Protein AF-A0A969HCS4-F1 (afdb_monomer_lite)

Foldseek 3Di:
DQKDDDDDQDPDDAAEDEWPLPPQLPDCPQDPVPVVPNDPDPPPDQAGWEEAEADLEEYEYFTKTHAYEYANAHYAYEAHNYAPQQDQVHEYEAEQHHEEYEYEYADRHHQYEYENYHYAYEYEYFAQADQDPNDGDGDPDPDPDIDDRDQDPVRRHGIGRQQAGQWWKDKQACPNDPCSVVVCVVVQAGIKIWIWRLVLVVCVVVVVDVDSPGSTHIYGYHNYQKYWHHDSVGRDIWIWGSVDVVIDTDD

Sequence (251 aa):
MDNFIFGEPQAVPIQTQIGADNNFAGNPFVQPQDPALAGGGVDQSLAYGDVLFGSPLSDLLIGGLGVDVLLGDAGEDVLIGGLEHFHPAKSDRKFGGDGNDVLIWGVGDGSDLLDGGPGEDVLILGLVGEVENGQTVFRVSDNEQAGQVFVDPTTQLPLVDVTNAPGFCGVVDAGHTADSAQQLQALNLDHLVRFFLREQADSFAAGEQTADNGLRQTMHLRDIEFLVCPSRDGGAIEALDLTTSPPTPLN

Secondary structure (DSSP, 8-state):
--EE--SS--SSPPEEEE-----STT-TTTS-S-TTS----S---S----EEE--SS-EEEEEEES--EEEEEESS-EEEEEE-TT-TT---EEEEEES--EEEEETT-TT-EEE--SS--EEEEEEE-EEETTEEE-----SSS---PPBPTTT--B-EE-TT-SEEEEEE-TTSSTTHHHHHHHHT-SEEEEEEEHHHHHHHHTTS-SS--S-EEEEEEES--EEEEE-TTSSSEEEEETTSSS-EE--

Radius of gyration: 18.42 Å; chains: 1; bounding box: 48×51×49 Å

Structure (mmCIF, N/CA/C/O backbone):
data_AF-A0A969HCS4-F1
#
_entry.id   AF-A0A969HCS4-F1
#
loop_
_atom_site.group_PDB
_atom_site.id
_atom_site.type_symbol
_atom_site.label_atom_id
_atom_site.label_alt_id
_atom_site.label_comp_id
_atom_site.label_asym_id
_atom_site.label_entity_id
_atom_site.label_seq_id
_atom_site.pdbx_PDB_ins_code
_atom_site.Cartn_x
_atom_site.Cartn_y
_atom_site.Cartn_z
_atom_site.occupancy
_atom_site.B_iso_or_equiv
_atom_site.auth_seq_id
_atom_site.auth_comp_id
_atom_site.auth_asym_id
_atom_site.auth_atom_id
_atom_site.pdbx_PDB_model_num
ATOM 1 N N . MET A 1 1 ? 5.000 -18.468 11.094 1.00 35.03 1 MET A N 1
ATOM 2 C CA . MET A 1 1 ? 5.406 -18.337 9.679 1.00 35.03 1 MET A CA 1
ATOM 3 C C . MET A 1 1 ? 4.769 -17.032 9.270 1.00 35.03 1 MET A C 1
ATOM 5 O O . MET A 1 1 ? 3.603 -17.041 8.912 1.00 35.03 1 MET A O 1
ATOM 9 N N . ASP A 1 2 ? 5.474 -15.928 9.511 1.00 46.38 2 ASP A N 1
ATOM 10 C CA . ASP A 1 2 ? 4.835 -14.613 9.704 1.00 46.38 2 ASP A CA 1
ATOM 11 C C . ASP A 1 2 ? 5.265 -13.605 8.624 1.00 46.38 2 ASP A C 1
ATOM 13 O O . ASP A 1 2 ? 4.915 -12.431 8.689 1.00 46.38 2 ASP A O 1
ATOM 17 N N . ASN A 1 3 ? 6.001 -14.095 7.619 1.00 40.00 3 ASN A N 1
ATOM 18 C CA . ASN A 1 3 ? 6.524 -13.331 6.497 1.00 40.00 3 ASN A CA 1
ATOM 19 C C . ASN A 1 3 ? 5.788 -13.764 5.227 1.00 40.00 3 ASN A C 1
ATOM 21 O O . ASN A 1 3 ? 5.761 -14.959 4.914 1.00 40.00 3 ASN A O 1
ATOM 25 N N . PHE A 1 4 ? 5.228 -12.804 4.491 1.00 46.09 4 PHE A N 1
ATOM 26 C CA . PHE A 1 4 ? 4.787 -13.045 3.121 1.00 46.09 4 PHE A CA 1
ATOM 27 C C . PHE A 1 4 ? 6.026 -13.125 2.225 1.00 46.09 4 PHE A C 1
ATOM 29 O O . PHE A 1 4 ? 6.853 -12.217 2.211 1.00 46.09 4 PHE A O 1
ATOM 36 N N . ILE A 1 5 ? 6.169 -14.242 1.513 1.00 43.50 5 ILE A N 1
ATOM 37 C CA . ILE A 1 5 ? 7.108 -14.380 0.400 1.00 43.50 5 ILE A CA 1
ATOM 38 C C . ILE A 1 5 ? 6.244 -14.315 -0.855 1.00 43.50 5 ILE A C 1
ATOM 40 O O . ILE A 1 5 ? 5.358 -15.152 -1.029 1.00 43.50 5 ILE A O 1
ATOM 44 N N . PHE A 1 6 ? 6.456 -13.297 -1.683 1.00 48.44 6 PHE A N 1
ATO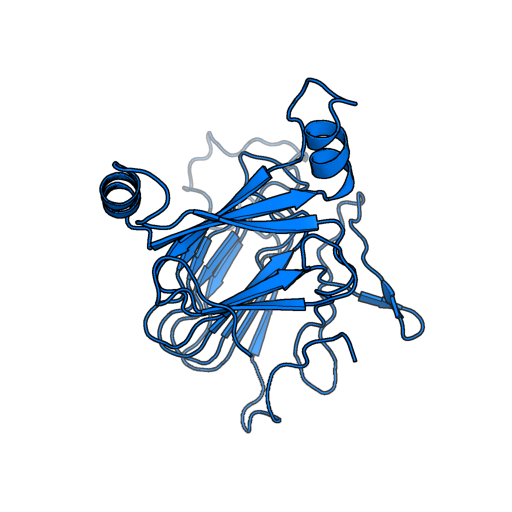M 45 C CA . PHE A 1 6 ? 5.736 -13.138 -2.941 1.00 48.44 6 PHE A CA 1
ATOM 46 C C . PHE A 1 6 ? 6.091 -14.281 -3.901 1.00 48.44 6 PHE A C 1
ATOM 48 O O . PHE A 1 6 ? 7.264 -14.468 -4.202 1.00 48.44 6 PHE A O 1
ATOM 55 N N . GLY A 1 7 ? 5.068 -15.013 -4.362 1.00 42.66 7 GLY A N 1
ATOM 56 C CA . GLY A 1 7 ? 5.068 -15.827 -5.586 1.00 42.66 7 GLY A CA 1
ATOM 57 C C . GLY A 1 7 ? 6.027 -17.026 -5.689 1.00 42.66 7 GLY A C 1
ATOM 58 O O . GLY A 1 7 ? 7.109 -17.082 -5.114 1.00 42.66 7 GLY A O 1
ATOM 59 N N . GLU A 1 8 ? 5.627 -18.018 -6.490 1.00 42.66 8 GLU A N 1
ATOM 60 C CA . GLU A 1 8 ? 6.555 -18.998 -7.079 1.00 42.66 8 GLU A CA 1
ATOM 61 C C . GLU A 1 8 ? 7.636 -18.259 -7.900 1.00 42.66 8 GLU A C 1
ATOM 63 O O . GLU A 1 8 ? 7.366 -17.172 -8.412 1.00 42.66 8 GLU A O 1
ATOM 68 N N . PRO A 1 9 ? 8.853 -18.815 -8.066 1.00 44.81 9 PRO A N 1
ATOM 69 C CA . PRO A 1 9 ? 9.916 -18.165 -8.828 1.00 44.81 9 PRO A CA 1
ATOM 70 C C . PRO A 1 9 ? 9.438 -17.813 -10.241 1.00 44.81 9 PRO A C 1
ATOM 72 O O . PRO A 1 9 ? 9.197 -18.695 -11.071 1.00 44.81 9 PRO A O 1
ATOM 75 N N . GLN A 1 10 ? 9.316 -16.512 -10.506 1.00 50.44 10 GLN A N 1
ATOM 76 C CA . GLN A 1 10 ? 8.934 -15.990 -11.810 1.00 50.44 10 GLN A CA 1
ATOM 77 C C . GLN A 1 10 ? 9.974 -16.432 -12.851 1.00 50.44 10 GLN A C 1
ATOM 79 O O . GLN A 1 10 ? 11.187 -16.361 -12.636 1.00 50.44 10 GLN A O 1
ATOM 84 N N . ALA A 1 11 ? 9.507 -16.929 -14.001 1.00 50.25 11 ALA A N 1
ATOM 85 C CA . ALA A 1 11 ? 10.378 -17.417 -15.079 1.00 50.25 11 ALA A CA 1
ATOM 86 C C . ALA A 1 11 ? 11.210 -16.294 -15.738 1.00 50.25 11 ALA A C 1
ATOM 88 O O . ALA A 1 11 ? 12.122 -16.573 -16.523 1.00 50.25 11 ALA A O 1
ATOM 89 N N . VAL A 1 12 ? 10.889 -15.039 -15.415 1.00 59.50 12 VAL A N 1
ATOM 90 C CA . VAL A 1 12 ? 11.573 -13.820 -15.837 1.00 59.50 12 VAL A CA 1
ATOM 91 C C . VAL A 1 12 ? 12.045 -13.087 -14.573 1.00 59.50 12 VAL A C 1
ATOM 93 O O . VAL A 1 12 ? 11.252 -12.948 -13.645 1.00 59.50 12 VAL A O 1
ATOM 96 N N . PRO A 1 13 ? 13.314 -12.644 -14.504 1.00 67.69 13 PRO A N 1
ATOM 97 C CA . PRO A 1 13 ? 13.806 -11.862 -13.373 1.00 67.69 13 PRO A CA 1
ATOM 98 C C . PRO A 1 13 ? 13.006 -10.568 -13.221 1.00 67.69 13 PRO A C 1
ATOM 100 O O . PRO A 1 13 ? 12.828 -9.856 -14.211 1.00 67.69 13 PRO A O 1
ATOM 103 N N . ILE A 1 14 ? 12.591 -10.254 -11.995 1.00 80.00 14 ILE A N 1
ATOM 104 C CA . ILE A 1 14 ? 11.990 -8.959 -11.666 1.00 80.00 14 ILE A CA 1
ATOM 105 C C . ILE A 1 14 ? 13.045 -7.873 -11.869 1.00 80.00 14 ILE A C 1
ATOM 107 O O . ILE A 1 14 ? 14.195 -8.005 -11.427 1.00 80.00 14 ILE A O 1
ATOM 111 N N . GLN A 1 15 ? 12.671 -6.806 -12.567 1.00 85.62 15 GLN A N 1
ATOM 112 C CA . GLN A 1 15 ? 13.536 -5.650 -12.761 1.00 85.62 15 GLN A CA 1
ATOM 113 C C . GLN A 1 15 ? 13.409 -4.708 -11.565 1.00 85.62 15 GLN A C 1
ATOM 115 O O . GLN A 1 15 ? 12.338 -4.215 -11.260 1.00 85.62 15 GLN A O 1
ATOM 120 N N . THR A 1 16 ? 14.507 -4.461 -10.850 1.00 88.19 16 THR A N 1
ATOM 121 C CA . THR A 1 16 ? 14.489 -3.563 -9.687 1.00 88.19 16 THR A CA 1
ATOM 122 C C . THR A 1 16 ? 14.929 -2.160 -10.083 1.00 88.19 16 THR A C 1
ATOM 124 O O . THR A 1 16 ? 16.043 -1.972 -10.584 1.00 88.19 16 THR A O 1
ATOM 127 N N . GLN A 1 17 ? 14.093 -1.172 -9.780 1.00 87.75 17 GLN A N 1
ATOM 128 C CA . GLN A 1 17 ? 14.405 0.246 -9.871 1.00 87.75 17 GLN A CA 1
ATOM 129 C C . GLN A 1 17 ? 14.270 0.874 -8.482 1.00 87.75 17 GLN A C 1
ATOM 131 O O . GLN A 1 17 ? 13.263 0.706 -7.801 1.00 87.75 17 GLN A O 1
ATOM 136 N N . ILE A 1 18 ? 15.311 1.587 -8.057 1.00 83.94 18 ILE A N 1
ATOM 137 C CA . ILE A 1 18 ? 15.333 2.300 -6.779 1.00 83.94 18 ILE A CA 1
ATOM 138 C C . ILE A 1 18 ? 15.507 3.778 -7.093 1.00 83.94 18 ILE A C 1
ATOM 140 O O . ILE A 1 18 ? 16.370 4.135 -7.907 1.00 83.94 18 ILE A O 1
ATOM 144 N N . GLY A 1 19 ? 14.685 4.604 -6.456 1.00 76.44 19 GLY A N 1
ATOM 145 C CA . GLY A 1 19 ? 14.800 6.045 -6.462 1.00 76.44 19 GLY A CA 1
ATOM 146 C C . GLY A 1 19 ? 16.203 6.462 -6.054 1.00 76.44 19 GLY A C 1
ATOM 147 O O . GLY A 1 19 ? 16.870 5.839 -5.225 1.00 76.44 19 GLY A O 1
ATOM 148 N N . ALA A 1 20 ? 16.709 7.465 -6.752 1.00 71.12 20 ALA A N 1
ATOM 149 C CA . ALA A 1 20 ? 18.040 7.994 -6.500 1.00 71.12 20 ALA A CA 1
ATOM 150 C C . ALA A 1 20 ? 17.965 9.353 -5.800 1.00 71.12 20 ALA A C 1
ATOM 152 O O . ALA A 1 20 ? 19.003 10.013 -5.687 1.00 71.12 20 ALA A O 1
ATOM 153 N N . ASP A 1 21 ? 16.757 9.776 -5.411 1.00 66.06 21 ASP A N 1
ATOM 154 C CA . ASP A 1 21 ? 16.432 11.067 -4.819 1.00 66.06 21 ASP A CA 1
ATOM 155 C C . ASP A 1 21 ? 17.064 12.206 -5.652 1.00 66.06 21 ASP A C 1
ATOM 157 O O . ASP A 1 21 ? 17.743 13.108 -5.150 1.00 66.06 21 ASP A O 1
ATOM 161 N N . ASN A 1 22 ? 16.972 12.102 -6.989 1.00 56.31 22 ASN A N 1
ATOM 162 C CA . ASN A 1 22 ? 17.945 12.720 -7.909 1.00 56.31 22 ASN A CA 1
ATOM 163 C C . ASN A 1 22 ? 17.505 14.052 -8.537 1.00 56.31 22 ASN A C 1
ATOM 165 O O . ASN A 1 22 ? 18.083 14.513 -9.529 1.00 56.31 22 ASN A O 1
ATOM 169 N N . ASN A 1 23 ? 16.499 14.711 -7.983 1.00 54.28 23 ASN A N 1
ATOM 170 C CA . ASN A 1 23 ? 15.931 15.947 -8.527 1.00 54.28 23 ASN A CA 1
ATOM 171 C C . ASN A 1 23 ? 16.739 17.220 -8.171 1.00 54.28 23 ASN A C 1
ATOM 173 O O . ASN A 1 23 ? 16.191 18.289 -7.888 1.00 54.28 23 ASN A O 1
ATOM 177 N N . PHE A 1 24 ? 18.066 17.147 -8.289 1.00 53.12 24 PHE A N 1
ATOM 178 C CA . PHE A 1 24 ? 18.935 18.322 -8.260 1.00 53.12 24 PHE A CA 1
ATOM 179 C C . PHE A 1 24 ? 18.700 19.212 -9.495 1.00 53.12 24 PHE A C 1
ATOM 181 O O . PHE A 1 24 ? 18.178 18.772 -10.518 1.00 53.12 24 PHE A O 1
ATOM 188 N N . ALA A 1 25 ? 19.154 20.472 -9.441 1.00 49.97 25 ALA A N 1
ATOM 189 C CA . ALA A 1 25 ? 18.873 21.540 -10.421 1.00 49.97 25 ALA A CA 1
ATOM 190 C C . ALA A 1 25 ? 19.186 21.230 -11.909 1.00 49.97 25 ALA A C 1
ATOM 192 O O . ALA A 1 25 ? 18.869 22.031 -12.786 1.00 49.97 25 ALA A O 1
ATOM 193 N N . GLY A 1 26 ? 19.835 20.101 -12.204 1.00 51.41 26 GLY A N 1
ATOM 194 C CA . GLY A 1 26 ? 20.108 19.620 -13.555 1.00 51.41 26 GLY A CA 1
ATOM 195 C C . GLY A 1 26 ? 19.067 18.651 -14.129 1.00 51.41 26 GLY A C 1
ATOM 196 O O . GLY A 1 26 ? 19.193 18.327 -15.308 1.00 51.41 26 GLY A O 1
ATOM 197 N N . ASN A 1 27 ? 18.078 18.179 -13.356 1.00 53.66 27 ASN A N 1
ATOM 198 C CA . ASN A 1 27 ? 17.066 17.230 -13.834 1.00 53.66 27 ASN A CA 1
ATOM 199 C C . ASN A 1 27 ? 15.887 17.971 -14.515 1.00 53.66 27 ASN A C 1
ATOM 201 O O . ASN A 1 27 ? 15.085 18.615 -13.833 1.00 53.66 27 ASN A O 1
ATOM 205 N N . PRO A 1 28 ? 15.751 17.889 -15.855 1.00 51.00 28 PRO A N 1
ATOM 206 C CA . PRO A 1 28 ? 14.771 18.667 -16.614 1.00 51.00 28 PRO A CA 1
ATOM 207 C C . PRO A 1 28 ? 13.324 18.174 -16.465 1.00 51.00 28 PRO A C 1
ATOM 209 O O . PRO A 1 28 ? 12.422 18.845 -16.962 1.00 51.00 28 PRO A O 1
ATOM 212 N N . PHE A 1 29 ? 13.097 17.014 -15.839 1.00 49.00 29 PHE A N 1
ATOM 213 C CA . PHE A 1 29 ? 11.759 16.449 -15.643 1.00 49.00 29 PHE A CA 1
ATOM 214 C C . PHE A 1 29 ? 11.061 16.967 -14.379 1.00 49.00 29 PHE A C 1
ATOM 216 O O . PHE A 1 29 ? 9.836 17.055 -14.372 1.00 49.00 29 PHE A O 1
ATOM 223 N N . VAL A 1 30 ? 11.815 17.338 -13.335 1.00 49.91 30 VAL A N 1
ATOM 224 C CA . VAL A 1 30 ? 11.251 17.647 -12.003 1.00 49.91 30 VAL A CA 1
ATOM 225 C C . VAL A 1 30 ? 11.248 19.150 -11.690 1.00 49.91 30 VAL A C 1
ATOM 227 O O . VAL A 1 30 ? 10.436 19.622 -10.898 1.00 49.91 30 VAL A O 1
ATOM 230 N N . GLN A 1 31 ? 12.091 19.943 -12.356 1.00 52.19 31 GLN A N 1
ATOM 231 C CA . GLN A 1 31 ? 12.122 21.399 -12.195 1.00 52.19 31 GLN A CA 1
ATOM 232 C C . GLN A 1 31 ? 11.792 22.073 -13.537 1.00 52.19 31 GLN A C 1
ATOM 234 O O . GLN A 1 31 ? 12.503 21.831 -14.521 1.00 52.19 31 GLN A O 1
ATOM 239 N N . PRO A 1 32 ? 10.775 22.961 -13.630 1.00 41.56 32 PRO A N 1
ATOM 240 C CA . PRO A 1 32 ? 10.754 23.911 -14.731 1.00 41.56 32 PRO A CA 1
ATOM 241 C C . PRO A 1 32 ? 12.079 24.674 -14.682 1.00 41.56 32 PRO A C 1
ATOM 243 O O . PRO A 1 32 ? 12.557 25.015 -13.603 1.00 41.56 32 PRO A O 1
ATOM 246 N N . GLN A 1 33 ? 12.686 24.917 -15.842 1.00 48.47 33 GLN A N 1
ATOM 247 C CA . GLN A 1 33 ? 13.975 25.603 -15.996 1.00 48.47 33 GLN A CA 1
ATOM 248 C C . GLN A 1 33 ? 13.908 27.092 -15.589 1.00 48.47 33 GLN A C 1
ATOM 250 O O . GLN A 1 33 ? 14.477 27.938 -16.274 1.00 48.47 33 GLN A O 1
ATOM 255 N N . ASP A 1 34 ? 13.167 27.437 -14.534 1.00 48.16 34 ASP A N 1
ATOM 256 C CA . ASP A 1 34 ? 13.062 28.773 -13.979 1.00 48.16 34 ASP A CA 1
ATOM 257 C C . ASP A 1 34 ? 14.245 29.024 -13.030 1.00 48.16 34 ASP A C 1
ATOM 259 O O . ASP A 1 34 ? 14.271 28.519 -11.902 1.00 48.16 34 ASP A O 1
ATOM 263 N N . PRO A 1 35 ? 15.231 29.840 -13.440 1.00 51.19 35 PRO A N 1
ATOM 264 C CA . PRO A 1 35 ? 16.392 30.150 -12.616 1.00 51.19 35 PRO A CA 1
ATOM 265 C C . PRO A 1 35 ? 16.030 30.933 -11.345 1.00 51.19 35 PRO A C 1
ATOM 267 O O . PRO A 1 35 ? 16.876 31.068 -10.464 1.00 51.19 35 PRO A O 1
ATOM 270 N N . ALA A 1 36 ? 14.805 31.464 -11.233 1.00 50.81 36 ALA A N 1
ATOM 271 C CA . ALA A 1 36 ? 14.324 32.159 -10.041 1.00 50.81 36 ALA A CA 1
ATOM 272 C C . ALA A 1 36 ? 13.922 31.210 -8.896 1.00 50.81 36 ALA A C 1
ATOM 274 O O . ALA A 1 36 ? 13.832 31.657 -7.753 1.00 50.81 36 ALA A O 1
ATOM 275 N N . LEU A 1 37 ? 13.710 29.919 -9.185 1.00 48.06 37 LEU A N 1
ATOM 276 C CA . LEU A 1 37 ? 13.411 28.874 -8.193 1.00 48.06 37 LEU A CA 1
ATOM 277 C C . LEU A 1 37 ? 14.655 28.065 -7.786 1.00 48.06 37 LEU A C 1
ATOM 279 O O . LEU A 1 37 ? 14.602 27.277 -6.844 1.00 48.06 37 LEU A O 1
ATOM 283 N N . ALA A 1 38 ? 15.797 28.304 -8.439 1.00 52.56 38 ALA A N 1
ATOM 284 C CA . ALA A 1 38 ? 17.084 27.699 -8.115 1.00 52.56 38 ALA A CA 1
ATOM 285 C C . ALA A 1 38 ? 17.692 28.339 -6.850 1.00 52.56 38 ALA A C 1
ATOM 287 O O . ALA A 1 38 ? 18.626 29.142 -6.907 1.00 52.56 38 ALA A O 1
ATOM 288 N N . GLY A 1 39 ? 17.132 28.016 -5.684 1.00 42.28 39 GLY A N 1
ATOM 289 C CA . GLY A 1 39 ? 17.690 28.406 -4.391 1.00 42.28 39 GLY A CA 1
ATOM 290 C C . GLY A 1 39 ? 19.113 27.862 -4.230 1.00 42.28 39 GLY A C 1
ATOM 291 O O . GLY A 1 39 ? 19.316 26.658 -4.138 1.00 42.28 39 GLY A O 1
ATOM 292 N N . GLY A 1 40 ? 20.112 28.746 -4.199 1.00 43.00 40 GLY A N 1
ATOM 293 C CA . GLY A 1 40 ? 21.540 28.407 -4.092 1.00 43.00 40 GLY A CA 1
ATOM 294 C C . GLY A 1 40 ? 22.007 27.953 -2.701 1.00 43.00 40 GLY A C 1
ATOM 295 O O . GLY A 1 40 ? 23.095 28.338 -2.275 1.00 43.00 40 GLY A O 1
ATOM 296 N N . GLY A 1 41 ? 21.190 27.193 -1.970 1.00 45.69 41 GLY A N 1
ATOM 297 C CA . GLY A 1 41 ? 21.551 26.590 -0.685 1.00 45.69 41 GLY A CA 1
ATOM 298 C C . GL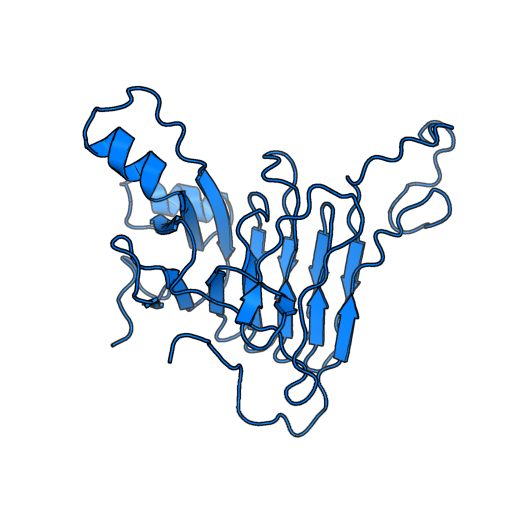Y A 1 41 ? 21.974 25.128 -0.846 1.00 45.69 41 GLY A C 1
ATOM 299 O O . GLY A 1 41 ? 21.449 24.422 -1.696 1.00 45.69 41 GLY A O 1
ATOM 300 N N . VAL A 1 42 ? 22.894 24.663 0.005 1.00 42.56 42 VAL A N 1
ATOM 301 C CA . VAL A 1 42 ? 23.191 23.225 0.199 1.00 42.56 42 VAL A CA 1
ATOM 302 C C . VAL A 1 42 ? 22.107 22.502 1.012 1.00 42.56 42 VAL A C 1
ATOM 304 O O . VAL A 1 42 ? 22.233 21.317 1.282 1.00 42.56 42 VAL A O 1
ATOM 307 N N . ASP A 1 43 ? 21.051 23.216 1.400 1.00 45.19 43 ASP A N 1
ATOM 308 C CA . ASP A 1 43 ? 19.883 22.678 2.091 1.00 45.19 43 ASP A CA 1
ATOM 309 C C . ASP A 1 43 ? 18.766 22.416 1.075 1.00 45.19 43 ASP A C 1
ATOM 311 O O . ASP A 1 43 ? 17.803 23.171 0.930 1.00 45.19 43 ASP A O 1
ATOM 315 N N . GLN A 1 44 ? 18.978 21.357 0.297 1.00 42.50 44 GLN A N 1
ATOM 316 C CA . GLN A 1 44 ? 17.940 20.652 -0.438 1.00 42.50 44 GLN A CA 1
ATOM 317 C C . GLN A 1 44 ? 17.464 19.491 0.441 1.00 42.50 44 GLN A C 1
ATOM 319 O O . GLN A 1 44 ? 17.690 18.339 0.089 1.00 42.50 44 GLN A O 1
ATOM 324 N N . SER A 1 45 ? 16.887 19.816 1.611 1.00 46.44 45 SER A N 1
ATOM 325 C CA . SER A 1 45 ? 16.316 18.867 2.579 1.00 46.44 45 SER A CA 1
ATOM 326 C C . SER A 1 45 ? 15.697 17.669 1.866 1.00 46.44 45 SER A C 1
ATOM 328 O O . SER A 1 45 ? 14.966 17.904 0.913 1.00 46.44 45 SER A O 1
ATOM 330 N N . LEU A 1 46 ? 15.963 16.457 2.335 1.00 49.34 46 LEU A N 1
ATOM 331 C CA . LEU A 1 46 ? 15.398 15.136 2.001 1.00 49.34 46 LEU A CA 1
ATOM 332 C C . LEU A 1 46 ? 13.878 15.080 1.701 1.00 49.34 46 LEU A C 1
ATOM 334 O O . LEU A 1 46 ? 13.095 14.432 2.389 1.00 49.34 46 LEU A O 1
ATOM 338 N N . ALA A 1 47 ? 13.410 15.855 0.737 1.00 52.47 47 ALA A N 1
ATOM 339 C CA . ALA A 1 47 ? 12.031 16.314 0.623 1.00 52.47 47 ALA A CA 1
ATOM 340 C C . ALA A 1 47 ? 11.482 16.130 -0.790 1.00 52.47 47 ALA A C 1
ATOM 342 O O . ALA A 1 47 ? 10.496 16.774 -1.151 1.00 52.47 47 ALA A O 1
ATOM 343 N N . TYR A 1 48 ? 12.130 15.286 -1.568 1.00 66.69 48 TYR A N 1
ATOM 344 C CA . TYR A 1 48 ? 12.274 15.461 -2.991 1.00 66.69 48 TYR A CA 1
ATOM 345 C C . TYR A 1 48 ? 12.233 14.076 -3.621 1.00 66.69 48 TYR A C 1
ATOM 347 O O . TYR A 1 48 ? 13.271 13.443 -3.722 1.00 66.69 48 TYR A O 1
ATOM 355 N N . GLY A 1 49 ? 11.051 13.631 -4.033 1.00 73.44 49 GLY A N 1
ATOM 356 C CA . GLY A 1 49 ? 10.929 12.307 -4.626 1.00 73.44 49 GLY A CA 1
ATOM 357 C C . GLY A 1 49 ? 11.237 12.246 -6.115 1.00 73.44 49 GLY A C 1
ATOM 358 O O . GLY A 1 49 ? 11.567 13.242 -6.777 1.00 73.44 49 GLY A O 1
ATOM 359 N N . ASP A 1 50 ? 11.106 11.035 -6.615 1.00 79.50 50 ASP A N 1
ATOM 360 C CA . ASP A 1 50 ? 11.427 10.561 -7.937 1.00 79.50 50 ASP A CA 1
ATOM 361 C C . ASP A 1 50 ? 10.158 10.275 -8.749 1.00 79.50 50 ASP A C 1
ATOM 363 O O . ASP A 1 50 ? 9.044 10.159 -8.239 1.00 79.50 50 ASP A O 1
ATOM 367 N N . VAL A 1 51 ? 10.334 10.166 -10.065 1.00 86.88 51 VAL A N 1
ATOM 368 C CA . VAL A 1 51 ? 9.326 9.563 -10.939 1.00 86.88 51 VAL A CA 1
ATOM 369 C C . VAL A 1 51 ? 9.934 8.292 -11.506 1.00 86.88 51 VAL A C 1
ATOM 371 O O . VAL A 1 51 ? 10.891 8.357 -12.282 1.00 86.88 51 VAL A O 1
ATOM 374 N N . LEU A 1 52 ? 9.388 7.157 -11.092 1.00 89.56 52 LEU A N 1
ATOM 375 C CA . LEU A 1 52 ? 9.834 5.822 -11.461 1.00 89.56 52 LEU A CA 1
ATOM 376 C C . LEU A 1 52 ? 8.861 5.250 -12.485 1.00 89.56 52 LEU A C 1
ATOM 378 O O . LEU A 1 52 ? 7.645 5.326 -12.312 1.00 89.56 52 LEU A O 1
ATOM 382 N N . PHE A 1 53 ? 9.419 4.698 -13.555 1.00 93.62 53 PHE A N 1
ATOM 383 C CA . PHE A 1 53 ? 8.662 4.035 -14.607 1.00 93.62 53 PHE A CA 1
ATOM 384 C C . PHE A 1 53 ? 9.144 2.594 -14.676 1.00 93.62 53 PHE A C 1
ATOM 386 O O . PHE A 1 53 ? 10.332 2.356 -14.942 1.00 93.62 53 PHE A O 1
ATOM 393 N N . GLY A 1 54 ? 8.217 1.675 -14.444 1.00 94.00 54 GLY A N 1
ATOM 394 C CA . GLY A 1 54 ? 8.350 0.277 -14.786 1.00 94.00 54 GLY A CA 1
ATOM 395 C C . GLY A 1 54 ? 8.324 0.073 -16.296 1.00 94.00 54 GLY A C 1
ATOM 396 O O . GLY A 1 54 ? 8.423 1.003 -17.112 1.00 94.00 54 GLY A O 1
ATOM 397 N N . SER A 1 55 ? 8.282 -1.187 -16.667 1.00 93.75 55 SER A N 1
ATOM 398 C CA . SER A 1 55 ? 8.348 -1.682 -18.024 1.00 93.75 55 SER A CA 1
ATOM 399 C C . SER A 1 55 ? 7.117 -2.539 -18.315 1.00 93.75 55 SER A C 1
ATOM 401 O O . SER A 1 55 ? 6.316 -2.792 -17.434 1.00 93.75 55 SER A O 1
ATOM 403 N N . PRO A 1 56 ? 6.954 -3.058 -19.541 1.00 94.31 56 PRO A N 1
ATOM 404 C CA . PRO A 1 56 ? 5.905 -4.043 -19.820 1.00 94.31 56 PRO A CA 1
ATOM 405 C C . PRO A 1 56 ? 6.146 -5.443 -19.203 1.00 94.31 56 PRO A C 1
ATOM 407 O O . PRO A 1 56 ? 5.664 -6.441 -19.748 1.00 94.31 56 PRO A O 1
ATOM 410 N N . LEU A 1 57 ? 6.994 -5.552 -18.179 1.00 92.62 57 LEU A N 1
ATOM 411 C CA . LEU A 1 57 ? 7.362 -6.772 -17.455 1.00 92.62 57 LEU A CA 1
ATOM 412 C C . LEU A 1 57 ? 7.211 -6.498 -15.954 1.00 92.62 57 LEU A C 1
ATOM 414 O O . LEU A 1 57 ? 7.192 -5.350 -15.566 1.00 92.62 57 LEU A O 1
ATOM 418 N N . SER A 1 58 ? 7.225 -7.538 -15.116 1.00 93.06 58 SER A N 1
ATOM 419 C CA . SER A 1 58 ? 7.243 -7.365 -13.658 1.00 93.06 58 SER A CA 1
ATOM 420 C C . SER A 1 58 ? 8.453 -6.567 -13.157 1.00 93.06 58 SER A C 1
ATOM 422 O O . SER A 1 58 ? 9.613 -6.977 -13.339 1.00 93.06 58 SER A O 1
ATOM 424 N N . ASP A 1 59 ? 8.170 -5.487 -12.445 1.00 93.62 59 ASP A N 1
ATOM 425 C CA . ASP A 1 59 ? 9.124 -4.562 -11.856 1.00 93.62 59 ASP A CA 1
ATOM 426 C C . ASP A 1 59 ? 8.994 -4.496 -10.318 1.00 93.62 59 ASP A C 1
ATOM 428 O O . ASP A 1 59 ? 7.941 -4.700 -9.723 1.00 93.62 59 ASP A O 1
ATOM 432 N N . LEU A 1 60 ? 10.102 -4.201 -9.641 1.00 92.31 60 LEU A N 1
ATOM 433 C CA . LEU A 1 60 ? 10.143 -3.780 -8.242 1.00 92.31 60 LEU A CA 1
ATOM 434 C C . LEU A 1 60 ? 10.556 -2.312 -8.226 1.00 92.31 60 LEU A C 1
ATOM 436 O O . LEU A 1 60 ? 11.721 -1.997 -8.484 1.00 92.31 60 LEU A O 1
ATOM 440 N N . LEU A 1 61 ? 9.613 -1.431 -7.908 1.00 92.62 61 LEU A N 1
ATOM 441 C CA . LEU A 1 61 ? 9.812 0.012 -7.836 1.00 92.62 61 LEU A CA 1
ATOM 442 C C . LEU A 1 61 ? 9.869 0.443 -6.370 1.00 92.62 61 LEU A C 1
ATOM 444 O O . LEU A 1 61 ? 8.921 0.235 -5.615 1.00 92.62 61 LEU A O 1
ATOM 448 N N . ILE A 1 62 ? 10.985 1.044 -5.961 1.00 89.88 62 ILE A N 1
ATOM 449 C CA . ILE A 1 62 ? 11.194 1.554 -4.601 1.00 89.88 62 ILE A CA 1
ATOM 450 C C . ILE A 1 62 ? 11.478 3.055 -4.696 1.00 89.88 62 ILE A C 1
ATOM 452 O O . ILE A 1 62 ? 12.510 3.421 -5.249 1.00 89.88 62 ILE A O 1
ATOM 456 N N . GLY A 1 63 ? 10.586 3.900 -4.178 1.00 84.81 63 GLY A N 1
ATOM 457 C CA . GLY A 1 63 ? 10.703 5.364 -4.191 1.00 84.81 63 GLY A CA 1
ATOM 458 C C . GLY A 1 63 ? 11.842 5.873 -3.317 1.00 84.81 63 GLY A C 1
ATOM 459 O O . GLY A 1 63 ? 12.739 6.544 -3.809 1.00 84.81 63 GLY A O 1
ATOM 460 N N . GLY A 1 64 ? 11.909 5.413 -2.070 1.00 80.50 64 GLY A N 1
ATOM 461 C CA . GLY A 1 64 ? 12.986 5.768 -1.152 1.00 80.50 64 GLY A CA 1
ATOM 462 C C . GLY A 1 64 ? 12.560 6.857 -0.178 1.00 80.50 64 GLY A C 1
ATOM 463 O O . GLY A 1 64 ? 11.732 6.599 0.692 1.00 80.50 64 GLY A O 1
ATOM 464 N N . LEU A 1 65 ? 13.209 8.019 -0.211 1.00 77.44 65 LEU A N 1
ATOM 465 C CA . LEU A 1 65 ? 12.830 9.155 0.628 1.00 77.44 65 LEU A CA 1
ATOM 466 C C . LEU A 1 65 ? 12.233 10.238 -0.259 1.00 77.44 65 LEU A C 1
ATOM 468 O O . LEU A 1 65 ? 12.885 10.694 -1.187 1.00 77.44 65 LEU A O 1
ATOM 472 N N . GLY A 1 66 ? 11.092 10.811 0.110 1.00 77.31 66 GLY A N 1
ATOM 473 C CA . GLY A 1 66 ? 10.633 12.009 -0.586 1.00 77.31 66 GLY A CA 1
ATOM 474 C C . GLY A 1 66 ? 9.147 12.036 -0.835 1.00 77.31 66 GLY A C 1
ATOM 475 O O . GLY A 1 66 ? 8.383 11.986 0.106 1.00 77.31 66 GLY A O 1
ATOM 476 N N . VAL A 1 67 ? 8.761 12.362 -2.062 1.00 82.44 67 VAL A N 1
ATOM 477 C CA . VAL A 1 67 ? 7.374 12.333 -2.542 1.00 82.44 67 VAL A CA 1
ATOM 478 C C . VAL A 1 67 ? 7.447 11.801 -3.957 1.00 82.44 67 VAL A C 1
ATOM 480 O O . VAL A 1 67 ? 7.733 12.560 -4.892 1.00 82.44 67 VAL A O 1
ATOM 483 N N . ASP A 1 68 ? 7.258 10.504 -4.078 1.00 86.31 68 ASP A N 1
ATOM 484 C CA . ASP A 1 68 ? 7.547 9.717 -5.256 1.00 86.31 68 ASP A CA 1
ATOM 485 C C . ASP A 1 68 ? 6.290 9.483 -6.096 1.00 86.31 68 ASP A C 1
ATOM 487 O O . ASP A 1 68 ? 5.148 9.484 -5.623 1.00 86.31 68 ASP A O 1
ATOM 491 N N . VAL A 1 69 ? 6.500 9.296 -7.394 1.00 91.81 69 VAL A N 1
ATOM 492 C CA . VAL A 1 69 ? 5.475 8.836 -8.327 1.00 91.81 69 VAL A CA 1
ATOM 493 C C . VAL A 1 69 ? 5.984 7.564 -8.983 1.00 91.81 69 VAL A C 1
ATOM 495 O O . VAL A 1 69 ? 6.927 7.605 -9.767 1.00 91.81 69 VAL A O 1
ATOM 498 N N . LEU A 1 70 ? 5.354 6.441 -8.669 1.00 95.44 70 LEU A N 1
ATOM 499 C CA . LEU A 1 70 ? 5.699 5.124 -9.188 1.00 95.44 70 LEU A CA 1
ATOM 500 C C . LEU A 1 70 ? 4.623 4.709 -10.188 1.00 95.44 70 LEU A C 1
ATOM 502 O O . LEU A 1 70 ? 3.440 4.717 -9.848 1.00 95.44 70 LEU A O 1
ATOM 506 N N . LEU A 1 71 ? 5.031 4.375 -11.410 1.00 97.31 71 LEU A N 1
ATOM 507 C CA . LEU A 1 71 ? 4.156 3.860 -12.461 1.00 97.31 71 LEU A CA 1
ATOM 508 C C . LEU A 1 71 ? 4.664 2.480 -12.891 1.00 97.31 71 LEU A C 1
ATOM 510 O O . LEU A 1 71 ? 5.743 2.429 -13.478 1.00 97.31 71 LEU A O 1
ATOM 514 N N . GLY A 1 72 ? 3.927 1.406 -12.603 1.00 96.94 72 GLY A N 1
ATOM 515 C CA . GLY A 1 72 ? 4.305 0.028 -12.950 1.00 96.94 72 GLY A CA 1
ATOM 516 C C . GLY A 1 72 ? 4.244 -0.266 -14.453 1.00 96.94 72 GLY A C 1
ATOM 517 O O . GLY A 1 72 ? 5.202 -0.787 -15.009 1.00 96.94 72 GLY A O 1
ATOM 518 N N . ASP A 1 73 ? 3.236 0.279 -15.147 1.00 96.31 73 ASP A N 1
ATOM 519 C CA . ASP A 1 73 ? 2.924 0.034 -16.571 1.00 96.31 73 ASP A CA 1
ATOM 520 C C . ASP A 1 73 ? 2.167 -1.283 -16.774 1.00 96.31 73 ASP A C 1
ATOM 522 O O . ASP A 1 73 ? 0.965 -1.305 -16.527 1.00 96.31 73 ASP A O 1
ATOM 526 N N . ALA A 1 74 ? 2.800 -2.347 -17.260 1.00 95.31 74 ALA A N 1
ATOM 527 C CA . ALA A 1 74 ? 2.134 -3.635 -17.428 1.00 95.31 74 ALA A CA 1
ATOM 528 C C . ALA A 1 74 ? 3.017 -4.738 -16.862 1.00 95.31 74 ALA A C 1
ATOM 530 O O . ALA A 1 74 ? 4.189 -4.805 -17.209 1.00 95.31 74 ALA A O 1
ATOM 531 N N . GLY A 1 75 ? 2.468 -5.677 -16.106 1.00 93.94 75 GLY A N 1
ATOM 532 C CA . GLY A 1 75 ? 3.293 -6.656 -15.407 1.00 93.94 75 GLY A CA 1
ATOM 533 C C . GLY A 1 75 ? 2.633 -7.120 -14.123 1.00 93.94 75 GLY A C 1
ATOM 534 O O . GLY A 1 75 ? 1.463 -6.876 -13.902 1.00 93.94 75 GLY A O 1
ATOM 535 N N . GLU A 1 76 ? 3.369 -7.866 -13.309 1.00 94.69 76 GLU A N 1
ATOM 536 C CA . GLU A 1 76 ? 2.997 -8.056 -11.900 1.00 94.69 76 GLU A CA 1
ATOM 537 C C . GLU A 1 76 ? 4.047 -7.300 -11.094 1.00 94.69 76 GLU A C 1
ATOM 539 O O . GLU A 1 76 ? 5.166 -7.805 -10.924 1.00 94.69 76 GLU A O 1
ATOM 544 N N . ASP A 1 77 ? 3.723 -6.080 -10.692 1.00 96.31 77 ASP A N 1
ATOM 545 C CA . ASP A 1 77 ? 4.667 -5.122 -10.140 1.00 96.31 77 ASP A CA 1
ATOM 546 C C . ASP A 1 77 ? 4.605 -5.071 -8.613 1.00 96.31 77 ASP A C 1
ATOM 548 O O . ASP A 1 77 ? 3.587 -5.340 -7.976 1.00 96.31 77 ASP A O 1
ATOM 552 N N . VAL A 1 78 ? 5.723 -4.700 -7.990 1.00 95.06 78 VAL A N 1
ATOM 553 C CA . VAL A 1 78 ? 5.807 -4.436 -6.552 1.00 95.06 78 VAL A CA 1
ATOM 554 C C . VAL A 1 78 ? 6.221 -2.988 -6.334 1.00 95.06 78 VAL A C 1
ATOM 556 O O . VAL A 1 78 ? 7.339 -2.599 -6.671 1.00 95.06 78 VAL A O 1
ATOM 559 N N . LEU A 1 79 ? 5.333 -2.186 -5.748 1.00 95.75 79 LEU A N 1
ATOM 560 C CA . LEU A 1 79 ? 5.523 -0.747 -5.572 1.00 95.75 79 LEU A CA 1
ATOM 561 C C . LEU A 1 79 ? 5.664 -0.396 -4.090 1.00 95.75 79 LEU A C 1
ATOM 563 O O . LEU A 1 79 ? 4.745 -0.607 -3.295 1.00 95.75 79 LEU A O 1
ATOM 567 N N . ILE A 1 80 ? 6.795 0.204 -3.722 1.00 92.88 80 ILE A N 1
ATOM 568 C CA . ILE A 1 80 ? 7.083 0.703 -2.372 1.00 92.88 80 ILE A CA 1
ATOM 569 C C . ILE A 1 80 ? 7.410 2.184 -2.477 1.00 92.88 80 ILE A C 1
ATOM 571 O O . ILE A 1 80 ? 8.366 2.546 -3.150 1.00 92.88 80 ILE A O 1
ATOM 575 N N . GLY A 1 81 ? 6.625 3.025 -1.811 1.00 88.75 81 GLY A N 1
ATOM 576 C CA . GLY A 1 81 ? 6.851 4.471 -1.804 1.00 88.75 81 GLY A CA 1
ATOM 577 C C . GLY A 1 81 ? 8.111 4.797 -1.012 1.00 88.75 81 GLY A C 1
ATOM 578 O O . GLY A 1 81 ? 9.147 5.123 -1.579 1.00 88.75 81 GLY A O 1
ATOM 579 N N . GLY A 1 82 ? 8.086 4.463 0.275 1.00 82.75 82 GLY A N 1
ATOM 580 C CA . GLY A 1 82 ? 9.211 4.658 1.177 1.00 82.75 82 GLY A CA 1
ATOM 581 C C . GLY A 1 82 ? 8.914 5.756 2.192 1.00 82.75 82 GLY A C 1
ATOM 582 O O . GLY A 1 82 ? 7.771 6.134 2.399 1.00 82.75 82 GLY A O 1
ATOM 583 N N . LEU A 1 83 ? 9.932 6.205 2.924 1.00 77.81 83 LEU A N 1
ATOM 584 C CA . LEU A 1 83 ? 9.723 6.968 4.154 1.00 77.81 83 LEU A CA 1
ATOM 585 C C . LEU A 1 83 ? 9.671 8.478 3.897 1.00 77.81 83 LEU A C 1
ATOM 587 O O . LEU A 1 83 ? 10.621 9.074 3.396 1.00 77.81 83 LEU A O 1
ATOM 591 N N . GLU A 1 84 ? 8.655 9.145 4.435 1.00 73.75 84 GLU A N 1
ATOM 592 C CA . GLU A 1 84 ? 8.568 10.613 4.504 1.00 73.75 84 GLU A CA 1
ATOM 593 C C . GLU A 1 84 ? 8.487 11.113 5.951 1.00 73.75 84 GLU A C 1
ATOM 595 O O . GLU A 1 84 ? 8.048 12.233 6.234 1.00 73.75 84 GLU A O 1
ATOM 600 N N . HIS A 1 85 ? 8.933 10.274 6.892 1.00 67.69 85 HIS A N 1
ATOM 601 C CA . HIS A 1 85 ? 9.050 10.569 8.323 1.00 67.69 85 HIS A CA 1
ATOM 602 C C . HIS A 1 85 ? 7.731 11.043 8.947 1.00 67.69 85 HIS A C 1
ATOM 604 O O . HIS A 1 85 ? 7.711 11.964 9.771 1.00 67.69 85 HIS A O 1
ATOM 610 N N . PHE A 1 86 ? 6.620 10.414 8.551 1.00 62.59 86 PHE A N 1
ATOM 611 C CA . PHE A 1 86 ? 5.272 10.764 9.009 1.00 62.59 86 PHE A CA 1
ATOM 612 C C . PHE A 1 86 ? 4.853 12.202 8.668 1.00 62.59 86 PHE A C 1
ATOM 614 O O . PHE A 1 86 ? 3.981 12.771 9.333 1.00 62.59 86 PHE A O 1
ATOM 621 N N . HIS A 1 87 ? 5.469 12.825 7.660 1.00 66.69 87 HIS A N 1
ATOM 622 C CA . HIS A 1 87 ? 5.150 14.197 7.302 1.00 66.69 87 HIS A CA 1
ATOM 623 C C . HIS A 1 87 ? 3.808 14.255 6.547 1.00 66.69 87 HIS A C 1
ATOM 625 O O . HIS A 1 87 ? 3.718 13.794 5.415 1.00 66.69 87 HIS A O 1
ATOM 631 N N . PRO A 1 88 ? 2.759 14.897 7.092 1.00 64.12 88 PRO A N 1
ATOM 632 C CA . PRO A 1 88 ? 1.397 14.802 6.550 1.00 64.12 88 PRO A CA 1
ATOM 633 C C . PRO A 1 88 ? 1.186 15.538 5.216 1.00 64.12 88 PRO A C 1
ATOM 635 O O . PRO A 1 88 ? 0.120 15.440 4.623 1.00 64.12 88 PRO A O 1
ATOM 638 N N . ALA A 1 89 ? 2.168 16.323 4.765 1.00 68.62 89 ALA A N 1
ATOM 639 C CA . ALA A 1 89 ? 2.148 16.982 3.454 1.00 68.62 89 ALA A CA 1
ATOM 640 C C . ALA A 1 89 ? 3.029 16.275 2.408 1.00 68.62 89 ALA A C 1
ATOM 642 O O . ALA A 1 89 ? 3.310 16.861 1.362 1.00 68.62 89 ALA A O 1
ATOM 643 N N . LYS A 1 90 ? 3.526 15.074 2.723 1.00 75.75 90 LYS A N 1
ATOM 644 C CA . LYS A 1 90 ? 4.307 14.219 1.830 1.00 75.75 90 LYS A CA 1
ATOM 645 C C . LYS A 1 90 ? 3.555 12.903 1.666 1.00 75.75 90 LYS A C 1
ATOM 647 O O . LYS A 1 90 ? 3.030 12.372 2.646 1.00 75.75 90 LYS A O 1
ATOM 652 N N . SER A 1 91 ? 3.329 12.522 0.421 1.00 86.81 91 SER A N 1
ATOM 653 C CA . SER A 1 91 ? 2.450 11.412 0.074 1.00 86.81 91 SER A CA 1
ATOM 654 C C . SER A 1 91 ? 2.798 10.943 -1.317 1.00 86.81 91 SER A C 1
ATOM 656 O O . SER A 1 91 ? 2.678 11.725 -2.272 1.00 86.81 91 SER A O 1
ATOM 658 N N . ASP A 1 92 ? 3.182 9.688 -1.417 1.00 91.06 92 ASP A N 1
ATOM 659 C CA . ASP A 1 92 ? 3.544 9.079 -2.676 1.00 91.06 92 ASP A CA 1
ATOM 660 C C . ASP A 1 92 ? 2.305 8.786 -3.515 1.00 91.06 92 ASP A C 1
ATOM 662 O O . ASP A 1 92 ? 1.154 8.750 -3.049 1.00 91.06 92 ASP A O 1
ATOM 666 N N . ARG A 1 93 ? 2.545 8.599 -4.809 1.00 94.94 93 ARG A N 1
ATOM 667 C CA . ARG A 1 93 ? 1.538 8.136 -5.756 1.00 94.94 93 ARG A CA 1
ATOM 668 C C . ARG A 1 93 ? 2.031 6.855 -6.390 1.00 94.94 93 ARG A C 1
ATOM 670 O O . ARG A 1 93 ? 3.022 6.876 -7.116 1.00 94.94 93 ARG A O 1
ATOM 677 N N . LYS A 1 94 ? 1.325 5.763 -6.135 1.00 97.94 94 LYS A N 1
ATOM 678 C CA . LYS A 1 94 ? 1.628 4.446 -6.690 1.00 97.94 94 LYS A CA 1
ATOM 679 C C . LYS A 1 94 ? 0.519 4.061 -7.657 1.00 97.94 94 LYS A C 1
ATOM 681 O O . LYS A 1 94 ? -0.643 4.039 -7.262 1.00 97.94 94 LYS A O 1
ATOM 686 N N . PHE A 1 95 ? 0.896 3.817 -8.905 1.00 98.50 95 PHE A N 1
ATOM 687 C CA . PHE A 1 95 ? 0.024 3.355 -9.976 1.00 98.50 95 PHE A CA 1
ATOM 688 C C . PHE A 1 95 ? 0.559 2.007 -10.451 1.00 98.50 95 PHE A C 1
ATOM 690 O O . PHE A 1 95 ? 1.653 1.994 -11.016 1.00 98.50 95 PHE A O 1
ATOM 697 N N . GLY A 1 96 ? -0.160 0.917 -10.189 1.00 98.19 96 GLY A N 1
ATOM 698 C CA . GLY A 1 96 ? 0.228 -0.426 -10.631 1.00 98.19 96 GLY A CA 1
ATOM 699 C C . GLY A 1 96 ? 0.198 -0.514 -12.155 1.00 98.19 96 GLY A C 1
ATOM 700 O O . GLY A 1 96 ? 1.234 -0.451 -12.811 1.00 98.19 96 GLY A O 1
ATOM 701 N N . GLY A 1 97 ? -0.994 -0.399 -12.728 1.00 98.25 97 GLY A N 1
ATOM 702 C CA . GLY A 1 97 ? -1.204 -0.457 -14.167 1.00 98.25 97 GLY A CA 1
ATOM 703 C C . GLY A 1 97 ? -1.933 -1.737 -14.546 1.00 98.25 97 GLY A C 1
ATOM 704 O O . GLY A 1 97 ? -2.890 -2.110 -13.882 1.00 98.25 97 GLY A O 1
ATOM 705 N N . ASP A 1 98 ? -1.574 -2.337 -15.679 1.00 97.56 98 ASP A N 1
ATOM 706 C CA . ASP A 1 98 ? -2.188 -3.588 -16.127 1.00 97.56 98 ASP A CA 1
ATOM 707 C C . ASP A 1 98 ? -1.496 -4.795 -15.467 1.00 97.56 98 ASP A C 1
ATOM 709 O O . ASP 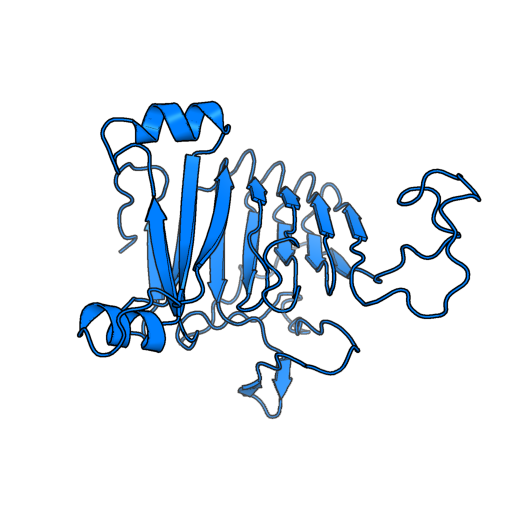A 1 98 ? -0.336 -5.073 -15.766 1.00 97.56 98 ASP A O 1
ATOM 713 N N . GLY A 1 99 ? -2.248 -5.613 -14.732 1.00 96.75 99 GLY A N 1
ATOM 714 C CA . GLY A 1 99 ? -1.783 -6.877 -14.156 1.00 96.75 99 GLY A CA 1
ATOM 715 C C . GLY A 1 99 ? -2.023 -6.953 -12.653 1.00 96.75 99 GLY A C 1
ATOM 716 O O . GLY A 1 99 ? -2.807 -6.184 -12.132 1.00 96.75 99 GLY A O 1
ATOM 717 N N . ASN A 1 100 ? -1.470 -7.967 -11.983 1.00 97.44 100 ASN A N 1
ATOM 718 C CA . ASN A 1 100 ? -1.753 -8.201 -10.564 1.00 97.44 100 ASN A CA 1
ATOM 719 C C . ASN A 1 100 ? -0.621 -7.627 -9.718 1.00 97.44 100 ASN A C 1
ATOM 721 O O . ASN A 1 100 ? 0.421 -8.275 -9.548 1.00 97.44 100 ASN A O 1
ATOM 725 N N . ASP A 1 101 ? -0.837 -6.438 -9.181 1.00 98.00 101 ASP A N 1
ATOM 726 C CA . ASP A 1 101 ? 0.197 -5.652 -8.537 1.00 98.00 101 ASP A CA 1
ATOM 727 C C . ASP A 1 101 ? 0.133 -5.739 -7.012 1.00 98.00 101 ASP A C 1
ATOM 729 O O . ASP A 1 101 ? -0.905 -5.930 -6.367 1.00 98.00 101 ASP A O 1
ATOM 733 N N . VAL A 1 102 ? 1.296 -5.573 -6.392 1.00 97.25 102 VAL A N 1
ATOM 734 C CA . VAL A 1 102 ? 1.442 -5.466 -4.946 1.00 97.25 102 VAL A CA 1
ATOM 735 C C . VAL A 1 102 ? 1.920 -4.071 -4.606 1.00 97.25 102 VAL A C 1
ATOM 737 O O . VAL A 1 102 ? 3.060 -3.686 -4.867 1.00 97.25 102 VAL A O 1
ATOM 740 N N . LEU A 1 103 ? 1.084 -3.340 -3.889 1.00 97.88 103 LEU A N 1
ATOM 741 C CA . LEU A 1 103 ? 1.432 -2.037 -3.367 1.00 97.88 103 LEU A CA 1
ATOM 742 C C . LEU A 1 103 ? 1.717 -2.173 -1.872 1.00 97.88 103 LEU A C 1
ATOM 744 O O . LEU A 1 103 ? 0.874 -2.604 -1.086 1.00 97.88 103 LEU A O 1
ATOM 748 N N . ILE A 1 104 ? 2.929 -1.819 -1.457 1.00 95.00 104 ILE A N 1
ATOM 749 C CA . ILE A 1 104 ? 3.357 -1.912 -0.061 1.00 95.00 104 ILE A CA 1
ATOM 750 C C . ILE A 1 104 ? 3.355 -0.511 0.542 1.00 95.00 104 ILE A C 1
ATOM 752 O O . ILE A 1 104 ? 3.798 0.466 -0.071 1.00 95.00 104 ILE A O 1
ATOM 756 N N . TRP A 1 105 ? 2.842 -0.418 1.762 1.00 92.94 105 TRP A N 1
ATOM 757 C CA . TRP A 1 105 ? 2.909 0.782 2.583 1.00 92.94 105 TRP A CA 1
ATOM 758 C C . TRP A 1 105 ? 3.559 0.438 3.922 1.00 92.94 105 TRP A C 1
ATOM 760 O O . TRP A 1 105 ? 3.106 -0.452 4.657 1.00 92.94 105 TRP A O 1
ATOM 770 N N . GLY A 1 106 ? 4.660 1.124 4.203 1.00 87.00 106 GLY A N 1
ATOM 771 C CA . GLY A 1 106 ? 5.451 1.005 5.415 1.00 87.00 106 GLY A CA 1
ATOM 772 C C . GLY A 1 106 ? 5.025 1.978 6.511 1.00 87.00 106 GLY A C 1
ATOM 773 O O . GLY A 1 106 ? 4.461 3.046 6.279 1.00 87.00 106 GLY A O 1
ATOM 774 N N . VAL A 1 107 ? 5.337 1.639 7.762 1.00 79.31 107 VAL A N 1
ATOM 775 C CA . VAL A 1 107 ? 5.180 2.592 8.869 1.00 79.31 107 VAL A CA 1
ATOM 776 C C . VAL A 1 107 ? 6.181 3.736 8.706 1.00 79.31 107 VAL A C 1
ATOM 778 O O . VAL A 1 107 ? 7.355 3.591 9.039 1.00 79.31 107 VAL A O 1
ATOM 781 N N . GLY A 1 108 ? 5.688 4.883 8.248 1.00 77.25 108 GLY A N 1
ATOM 782 C CA . GLY A 1 108 ? 6.512 6.057 7.951 1.00 77.25 108 GLY A CA 1
ATOM 783 C C . GLY A 1 108 ? 6.133 6.736 6.639 1.00 77.25 108 GLY A C 1
ATOM 784 O O . GLY A 1 108 ? 6.345 7.948 6.561 1.00 77.25 108 GLY A O 1
ATOM 785 N N . ASP A 1 109 ? 5.507 5.966 5.737 1.00 81.94 109 ASP A N 1
ATOM 786 C CA . ASP A 1 109 ? 5.127 6.259 4.343 1.00 81.94 109 ASP A CA 1
ATOM 787 C C . ASP A 1 109 ? 3.941 7.249 4.198 1.00 81.94 109 ASP A C 1
ATOM 789 O O . ASP A 1 109 ? 3.047 7.062 3.382 1.00 81.94 109 ASP A O 1
ATOM 793 N N . GLY A 1 110 ? 3.831 8.277 5.049 1.00 83.38 110 GLY A N 1
ATOM 794 C CA . GLY A 1 110 ? 2.951 9.393 4.671 1.00 83.38 110 GLY A CA 1
ATOM 795 C C . GLY A 1 110 ? 1.464 9.016 4.546 1.00 83.38 110 GLY A C 1
ATOM 796 O O . GLY A 1 110 ? 0.983 8.116 5.227 1.00 83.38 110 GLY A O 1
ATOM 797 N N . SER A 1 111 ? 0.700 9.763 3.747 1.00 90.12 111 SER A N 1
ATOM 798 C CA . SER A 1 111 ? -0.716 9.479 3.430 1.00 90.12 111 SER A CA 1
ATOM 799 C C . SER A 1 111 ? -0.906 9.307 1.924 1.00 90.12 111 SER A C 1
ATOM 801 O O . SER A 1 111 ? -1.392 10.207 1.242 1.00 90.12 111 SER A O 1
ATOM 803 N N . ASP A 1 112 ? -0.502 8.149 1.423 1.00 93.19 112 ASP A N 1
ATOM 804 C CA . ASP A 1 112 ? -0.384 7.854 -0.004 1.00 93.19 112 ASP A CA 1
ATOM 805 C C . ASP A 1 112 ? -1.698 7.803 -0.790 1.00 93.19 112 ASP A C 1
ATOM 807 O O . ASP A 1 112 ? -2.798 7.601 -0.256 1.00 93.19 112 ASP A O 1
ATOM 811 N N . LEU A 1 113 ? -1.551 7.934 -2.109 1.00 96.12 113 LEU A N 1
ATOM 812 C CA . LEU A 1 113 ? -2.541 7.527 -3.099 1.00 96.12 113 LEU A CA 1
ATOM 813 C C . LEU A 1 113 ? -2.055 6.262 -3.802 1.00 96.12 113 LEU A C 1
ATOM 815 O O . LEU A 1 113 ? -0.927 6.211 -4.294 1.00 96.12 113 LEU A O 1
ATOM 819 N N . LEU A 1 114 ? -2.931 5.266 -3.864 1.00 98.38 114 LEU A N 1
ATOM 820 C CA . LEU A 1 114 ? -2.657 3.964 -4.446 1.00 98.38 114 LEU A CA 1
ATOM 821 C C . LEU A 1 114 ? -3.781 3.621 -5.424 1.00 98.38 114 LEU A C 1
ATOM 823 O O . LEU A 1 114 ? -4.947 3.565 -5.035 1.00 98.38 114 LEU A O 1
ATOM 827 N N . ASP A 1 115 ? -3.413 3.439 -6.683 1.00 98.69 115 ASP A N 1
ATOM 828 C CA . ASP A 1 115 ? -4.292 3.030 -7.777 1.00 98.69 115 ASP A CA 1
ATOM 829 C C . ASP A 1 115 ? -3.700 1.726 -8.336 1.00 98.69 115 ASP A C 1
ATOM 831 O O . ASP A 1 115 ? -2.586 1.760 -8.862 1.00 98.69 115 ASP A O 1
ATOM 835 N N . GLY A 1 116 ? -4.351 0.582 -8.108 1.00 98.44 116 GLY A N 1
ATOM 836 C CA . GLY A 1 116 ? -3.844 -0.711 -8.589 1.00 98.44 116 GLY A CA 1
ATOM 837 C C . GLY A 1 116 ? -3.973 -0.798 -10.100 1.00 98.44 116 GLY A C 1
ATOM 838 O O . GLY A 1 116 ? -2.973 -0.888 -10.798 1.00 98.44 116 GLY A O 1
ATOM 839 N N . GLY A 1 117 ? -5.172 -0.530 -10.607 1.00 98.44 117 GLY A N 1
ATOM 840 C CA . GLY A 1 117 ? -5.465 -0.513 -12.034 1.00 98.44 117 GLY A CA 1
ATOM 841 C C . GLY A 1 117 ? -6.210 -1.780 -12.452 1.00 98.44 117 GLY A C 1
ATOM 842 O O . GLY A 1 117 ? -6.960 -2.354 -11.666 1.00 98.44 117 GLY A O 1
ATOM 843 N N . PRO A 1 118 ? -6.168 -2.176 -13.734 1.00 97.75 118 PRO A N 1
ATOM 844 C CA . PRO A 1 118 ? -6.806 -3.415 -14.155 1.00 97.75 118 PRO A CA 1
ATOM 845 C C . PRO A 1 118 ? -6.069 -4.659 -13.637 1.00 97.75 118 PRO A C 1
ATOM 847 O O . PRO A 1 118 ? -5.055 -5.050 -14.207 1.00 97.75 118 PRO A O 1
ATOM 850 N N . GLY A 1 119 ? -6.664 -5.378 -12.688 1.00 97.12 119 GLY A N 1
ATOM 851 C CA . GLY A 1 119 ? -6.046 -6.589 -12.154 1.00 97.12 119 GLY A CA 1
ATOM 852 C C . GLY A 1 119 ? -6.737 -7.146 -10.923 1.00 97.12 119 GLY A C 1
ATOM 853 O O . GLY A 1 119 ? -7.883 -6.808 -10.638 1.00 97.12 119 GLY A O 1
ATOM 854 N N . GLU A 1 120 ? -6.048 -8.063 -10.247 1.00 97.69 120 GLU A N 1
ATOM 855 C CA . GLU A 1 120 ? -6.281 -8.386 -8.841 1.00 97.69 120 GLU A CA 1
ATOM 856 C C . GLU A 1 120 ? -5.106 -7.848 -8.018 1.00 97.69 120 GLU A C 1
ATOM 858 O O . GLU A 1 120 ? -4.051 -8.485 -7.932 1.00 97.69 120 GLU A O 1
ATOM 863 N N . ASP A 1 121 ? -5.312 -6.694 -7.394 1.00 98.62 121 ASP A N 1
ATOM 864 C CA . ASP A 1 121 ? -4.269 -5.928 -6.726 1.00 98.62 121 ASP A CA 1
ATOM 865 C C . ASP A 1 121 ? -4.337 -6.052 -5.202 1.00 98.62 121 ASP A C 1
ATOM 867 O O . ASP A 1 121 ? -5.401 -6.188 -4.580 1.00 98.62 121 ASP A O 1
ATOM 871 N N . VAL A 1 122 ? -3.168 -5.991 -4.563 1.00 98.19 122 VAL A N 1
ATOM 872 C CA . VAL A 1 122 ? -3.025 -6.176 -3.115 1.00 98.19 122 VAL A CA 1
ATOM 873 C C . VAL A 1 122 ? -2.314 -4.988 -2.483 1.00 98.19 122 VAL A C 1
ATOM 875 O O . VAL A 1 122 ? -1.152 -4.714 -2.775 1.00 98.19 122 VAL A O 1
ATOM 878 N N . LEU A 1 123 ? -2.960 -4.350 -1.506 1.00 98.31 123 LEU A N 1
ATOM 879 C CA . LEU A 1 123 ? -2.281 -3.472 -0.558 1.00 98.31 123 LEU A CA 1
ATOM 880 C C . LEU A 1 123 ? -1.781 -4.269 0.648 1.00 98.31 123 LEU A C 1
ATOM 882 O O . LEU A 1 123 ? -2.572 -4.880 1.369 1.00 98.31 123 LEU A O 1
ATOM 886 N N . ILE A 1 124 ? -0.483 -4.189 0.934 1.00 96.31 124 ILE A N 1
ATOM 887 C CA . ILE A 1 124 ? 0.118 -4.757 2.145 1.00 96.31 124 ILE A CA 1
ATOM 888 C C . ILE A 1 124 ? 0.600 -3.642 3.071 1.00 96.31 124 ILE A C 1
ATOM 890 O O . ILE A 1 124 ? 1.452 -2.833 2.707 1.00 96.31 124 ILE A O 1
ATOM 894 N N . LEU A 1 125 ? 0.085 -3.640 4.301 1.00 93.44 125 LEU A N 1
ATOM 895 C CA . LEU A 1 125 ? 0.525 -2.754 5.374 1.00 93.44 125 LEU A CA 1
ATOM 896 C C . LEU A 1 125 ? 1.421 -3.520 6.335 1.00 93.44 125 LEU A C 1
ATOM 898 O O . LEU A 1 125 ? 0.986 -4.485 6.969 1.00 93.44 125 LEU A O 1
ATOM 902 N N . GLY A 1 126 ? 2.657 -3.071 6.499 1.00 88.12 126 GLY A N 1
ATOM 903 C CA . GLY A 1 126 ? 3.582 -3.765 7.379 1.00 88.12 126 GLY A CA 1
ATOM 904 C C . GLY A 1 126 ? 4.856 -2.995 7.635 1.00 88.12 126 GLY A C 1
ATOM 905 O O . GLY A 1 126 ? 4.999 -1.819 7.308 1.00 88.12 126 GLY A O 1
ATOM 906 N N . LEU A 1 127 ? 5.795 -3.680 8.265 1.00 83.44 127 LEU A N 1
ATOM 907 C CA . LEU A 1 127 ? 7.153 -3.200 8.369 1.00 83.44 127 LEU A CA 1
ATOM 908 C C . LEU A 1 127 ? 7.951 -3.758 7.191 1.00 83.44 127 LEU A C 1
ATOM 910 O O . LEU A 1 127 ? 8.003 -4.971 6.981 1.00 83.44 127 LEU A O 1
ATOM 914 N N . VAL A 1 128 ? 8.579 -2.861 6.439 1.00 80.00 128 VAL A N 1
ATOM 915 C CA . VAL A 1 128 ? 9.522 -3.201 5.371 1.00 80.00 128 VAL A CA 1
ATOM 916 C C . VAL A 1 128 ? 10.917 -3.082 5.967 1.00 80.00 128 VAL A C 1
ATOM 918 O O . VAL A 1 128 ? 11.265 -2.036 6.514 1.00 80.00 128 VAL A O 1
ATOM 921 N N . GLY A 1 129 ? 11.675 -4.175 5.985 1.00 68.94 129 GLY A N 1
ATOM 922 C CA . GLY A 1 129 ? 12.887 -4.257 6.804 1.00 68.94 129 GLY A CA 1
ATOM 923 C C . GLY A 1 129 ? 14.145 -4.614 6.044 1.00 68.94 129 GLY A C 1
ATOM 924 O O . GLY A 1 129 ? 14.094 -5.000 4.881 1.00 68.94 129 GLY A O 1
ATOM 925 N N . GLU A 1 130 ? 15.265 -4.523 6.760 1.00 59.84 130 GLU 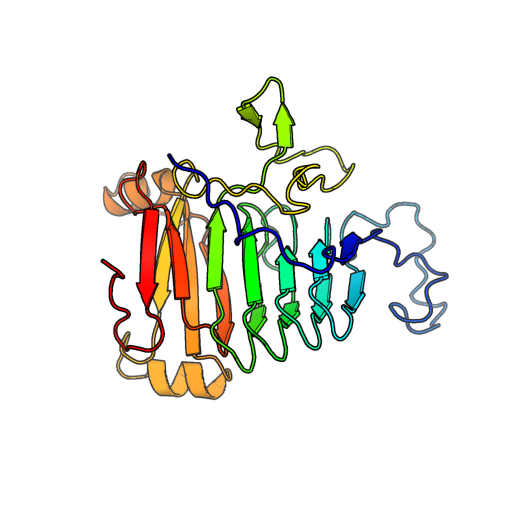A N 1
ATOM 926 C CA . GLU A 1 130 ? 16.562 -5.097 6.412 1.00 59.84 130 GLU A CA 1
ATOM 927 C C . GLU A 1 130 ? 16.714 -6.481 7.060 1.00 59.84 130 GLU A C 1
ATOM 929 O O . GLU A 1 130 ? 16.153 -6.718 8.124 1.00 59.84 130 GLU A O 1
ATOM 934 N N . VAL A 1 131 ? 17.500 -7.409 6.503 1.00 51.84 131 VAL A N 1
ATOM 935 C CA . VAL A 1 131 ? 17.897 -8.620 7.250 1.00 51.84 131 VAL A CA 1
ATOM 936 C C . VAL A 1 131 ? 19.240 -8.378 7.935 1.00 51.84 131 VAL A C 1
ATOM 938 O O . VAL A 1 131 ? 20.279 -8.306 7.281 1.00 51.84 131 VAL A O 1
ATOM 941 N N . GLU A 1 132 ? 19.243 -8.333 9.267 1.00 56.81 132 GLU A N 1
ATOM 942 C CA . GLU A 1 132 ? 20.457 -8.256 10.082 1.00 56.81 132 GLU A CA 1
ATOM 943 C C . GLU A 1 132 ? 20.531 -9.476 11.011 1.00 56.81 132 GLU A C 1
ATOM 945 O O . GLU A 1 132 ? 19.624 -9.764 11.788 1.00 56.81 132 GLU A O 1
ATOM 950 N N . ASN A 1 133 ? 21.623 -10.243 10.914 1.00 62.66 133 ASN A N 1
ATOM 951 C CA . ASN A 1 133 ? 21.835 -11.479 11.685 1.00 62.66 133 ASN A CA 1
ATOM 952 C C . ASN A 1 133 ? 20.699 -12.523 11.564 1.00 62.66 133 ASN A C 1
ATOM 954 O O . ASN A 1 133 ? 20.473 -13.305 12.487 1.00 62.66 133 ASN A O 1
ATOM 958 N N . GLY A 1 134 ? 20.000 -12.560 10.424 1.00 52.31 134 GLY A N 1
ATOM 959 C CA . GLY A 1 134 ? 18.892 -13.493 10.186 1.00 52.31 134 GLY A CA 1
ATOM 960 C C . GLY A 1 134 ? 17.576 -13.094 10.858 1.00 52.31 134 GLY A C 1
ATOM 961 O O . GLY A 1 134 ? 16.652 -13.903 10.896 1.00 52.31 134 GLY A O 1
ATOM 962 N N . GLN A 1 135 ? 17.486 -11.871 11.384 1.00 54.16 135 GLN A N 1
ATOM 963 C CA . GLN A 1 135 ? 16.238 -11.254 11.815 1.00 54.16 135 GLN A CA 1
ATOM 964 C C . GLN A 1 135 ? 15.918 -10.075 10.905 1.00 54.16 135 GLN A C 1
ATOM 966 O O . GLN A 1 135 ? 16.824 -9.368 10.462 1.00 54.16 135 GLN A O 1
ATOM 971 N N . THR A 1 136 ? 14.634 -9.856 10.644 1.00 51.00 136 THR A N 1
ATOM 972 C CA . THR A 1 136 ? 14.194 -8.617 10.016 1.00 51.00 136 THR A CA 1
ATOM 973 C C . THR A 1 136 ? 14.392 -7.486 11.021 1.00 51.00 136 THR A C 1
ATOM 975 O O . THR A 1 136 ? 13.813 -7.496 12.108 1.00 51.00 136 THR A O 1
ATOM 978 N N . VAL A 1 137 ? 15.275 -6.552 10.695 1.00 56.25 137 VAL A N 1
ATOM 979 C CA . VAL A 1 137 ? 15.544 -5.347 11.465 1.00 56.25 137 VAL A CA 1
ATOM 980 C C . VAL A 1 137 ? 14.916 -4.177 10.734 1.00 56.25 137 VAL A C 1
ATOM 982 O O . VAL A 1 137 ? 15.207 -3.892 9.576 1.00 56.25 137 VAL A O 1
ATOM 985 N N . PHE A 1 138 ? 14.033 -3.496 11.446 1.00 57.03 138 PHE A N 1
ATOM 986 C CA . PHE A 1 138 ? 13.319 -2.334 10.951 1.00 57.03 138 PHE A CA 1
ATOM 987 C C . PHE A 1 138 ? 14.032 -1.094 11.458 1.00 57.03 138 PHE A C 1
ATOM 989 O O . PHE A 1 138 ? 13.990 -0.783 12.652 1.00 57.03 138 PHE A O 1
ATOM 996 N N . ARG A 1 139 ? 14.733 -0.407 10.558 1.00 48.59 139 ARG A N 1
ATOM 997 C CA . ARG A 1 139 ? 15.330 0.892 10.850 1.00 48.59 139 ARG A CA 1
ATOM 998 C C . ARG A 1 139 ? 14.452 1.966 10.236 1.00 48.59 139 ARG A C 1
ATOM 1000 O O . ARG A 1 139 ? 14.531 2.230 9.046 1.00 48.59 139 ARG A O 1
ATOM 1007 N N . VAL A 1 140 ? 13.668 2.635 11.074 1.00 40.22 140 VAL A N 1
ATOM 1008 C CA . VAL A 1 140 ? 13.291 4.020 10.783 1.00 40.22 140 VAL A CA 1
ATOM 1009 C C . VAL A 1 140 ? 14.562 4.830 11.050 1.00 40.22 140 VAL A C 1
ATOM 1011 O O . VAL A 1 140 ? 14.819 5.220 12.188 1.00 40.22 140 VAL A O 1
ATOM 1014 N N . SER A 1 141 ? 15.451 4.924 10.057 1.00 36.53 141 SER A N 1
ATOM 1015 C CA . SER A 1 141 ? 16.696 5.684 10.197 1.00 36.53 141 SER A CA 1
ATOM 1016 C C . SER A 1 141 ? 16.365 7.173 10.214 1.00 36.53 141 SER A C 1
ATOM 1018 O O . SER A 1 141 ? 15.822 7.706 9.256 1.00 36.53 141 SER A O 1
ATOM 1020 N N . ASP A 1 142 ? 16.720 7.845 11.304 1.00 42.06 142 ASP A N 1
ATOM 1021 C CA . ASP A 1 142 ? 16.775 9.303 11.432 1.00 42.06 142 ASP A CA 1
ATOM 1022 C C . ASP A 1 142 ? 18.010 9.904 10.739 1.00 42.06 142 ASP A C 1
ATOM 1024 O O . ASP A 1 142 ? 18.124 11.124 10.604 1.00 42.06 142 ASP A O 1
ATOM 1028 N N . ASN A 1 143 ? 18.934 9.055 10.281 1.00 40.34 143 ASN A N 1
ATOM 1029 C CA . ASN A 1 143 ? 20.024 9.463 9.418 1.00 40.34 143 ASN A CA 1
ATOM 1030 C C . ASN A 1 143 ? 19.569 9.412 7.967 1.00 40.34 143 ASN A C 1
ATOM 1032 O O . ASN A 1 143 ? 19.200 8.357 7.459 1.00 40.34 143 ASN A O 1
ATOM 1036 N N . GLU A 1 144 ? 19.702 10.571 7.337 1.00 45.75 144 GLU A N 1
ATOM 1037 C CA . GLU A 1 144 ? 19.461 10.993 5.956 1.00 45.75 144 GLU A CA 1
ATOM 1038 C C . GLU A 1 144 ? 20.086 10.133 4.830 1.00 45.75 144 GLU A C 1
ATOM 1040 O O . GLU A 1 144 ? 20.280 10.599 3.712 1.00 45.75 144 GLU A O 1
ATOM 1045 N N . GLN A 1 145 ? 20.469 8.893 5.119 1.00 48.66 145 GLN A N 1
ATOM 1046 C CA . GLN A 1 145 ? 20.999 7.922 4.175 1.00 48.66 145 GLN A CA 1
ATOM 1047 C C . GLN A 1 145 ? 19.924 6.849 3.987 1.00 48.66 145 GLN A C 1
ATOM 1049 O O . GLN A 1 145 ? 19.758 6.025 4.877 1.00 48.66 145 GLN A O 1
ATOM 1054 N N . ALA A 1 146 ? 19.181 6.936 2.877 1.00 44.28 146 ALA A N 1
ATOM 1055 C CA . ALA A 1 146 ? 18.231 5.973 2.296 1.00 44.28 146 ALA A CA 1
ATOM 1056 C C . ALA A 1 146 ? 17.956 4.671 3.096 1.00 44.28 146 ALA A C 1
ATOM 1058 O O . ALA A 1 146 ? 18.857 3.911 3.442 1.00 44.28 146 ALA A O 1
ATOM 1059 N N . GLY A 1 147 ? 16.698 4.277 3.292 1.00 51.56 147 GLY A N 1
ATOM 1060 C CA . GLY A 1 147 ? 15.892 3.804 2.160 1.00 51.56 147 GLY A CA 1
ATOM 1061 C C . GLY A 1 147 ? 16.256 2.377 1.704 1.00 51.56 147 GLY A C 1
ATOM 1062 O O . GLY A 1 147 ? 15.845 1.954 0.629 1.00 51.56 147 GLY A O 1
ATOM 1063 N N . GLN A 1 148 ? 17.036 1.607 2.476 1.00 56.56 148 GLN A N 1
ATOM 1064 C CA . GLN A 1 148 ? 17.333 0.213 2.130 1.00 56.56 148 GLN A CA 1
ATOM 1065 C C . GLN A 1 148 ? 16.157 -0.701 2.480 1.00 56.56 148 GLN A C 1
ATOM 1067 O O . GLN A 1 148 ? 16.107 -1.339 3.528 1.00 56.56 148 GLN A O 1
ATOM 1072 N N . VAL A 1 149 ? 15.215 -0.806 1.548 1.00 71.81 149 VAL A N 1
ATOM 1073 C CA . VAL A 1 149 ? 14.364 -1.991 1.453 1.00 71.81 149 VAL A CA 1
ATOM 1074 C C . VAL A 1 149 ? 15.284 -3.176 1.168 1.00 71.81 149 VAL A C 1
ATOM 1076 O O . VAL A 1 149 ? 15.957 -3.208 0.134 1.00 71.81 149 VAL A O 1
ATOM 1079 N N . PHE A 1 150 ? 15.346 -4.159 2.069 1.00 73.88 150 PHE A N 1
ATOM 1080 C CA . PHE A 1 150 ? 16.089 -5.373 1.757 1.00 73.88 150 PHE A CA 1
ATOM 1081 C C . PHE A 1 150 ? 15.329 -6.191 0.729 1.00 73.88 150 PHE A C 1
ATOM 1083 O O . PHE A 1 150 ? 14.197 -6.619 0.949 1.00 73.88 150 PHE A O 1
ATOM 1090 N N . VAL A 1 151 ? 16.021 -6.435 -0.373 1.00 76.12 151 VAL A N 1
ATOM 1091 C CA . VAL A 1 151 ? 15.593 -7.332 -1.432 1.00 76.12 151 VAL A CA 1
ATOM 1092 C C . VAL A 1 151 ? 16.298 -8.662 -1.214 1.00 76.12 151 VAL A C 1
ATOM 1094 O O . VAL A 1 151 ? 17.532 -8.729 -1.203 1.00 76.12 151 VAL A O 1
ATOM 1097 N N . ASP A 1 152 ? 15.526 -9.727 -1.018 1.00 74.50 152 ASP A N 1
ATOM 1098 C CA . ASP A 1 152 ? 16.087 -11.062 -0.844 1.00 74.50 152 ASP A CA 1
ATOM 1099 C C . ASP A 1 152 ? 16.861 -11.461 -2.117 1.00 74.50 152 ASP A C 1
ATOM 1101 O O . ASP A 1 152 ? 16.312 -11.420 -3.218 1.00 74.50 152 ASP A O 1
ATOM 1105 N N . PRO A 1 153 ? 18.142 -11.863 -2.016 1.00 73.56 153 PRO A N 1
ATOM 1106 C CA . PRO A 1 153 ? 18.983 -12.117 -3.187 1.00 73.56 153 PRO A CA 1
ATOM 1107 C C . PRO A 1 153 ? 18.577 -13.370 -3.979 1.00 73.56 153 PRO A C 1
ATOM 1109 O O . PRO A 1 153 ? 19.091 -13.592 -5.075 1.00 73.56 153 PRO A O 1
ATOM 1112 N N . THR A 1 154 ? 17.710 -14.211 -3.417 1.00 77.50 154 THR A N 1
ATOM 1113 C CA . THR A 1 154 ? 17.180 -15.425 -4.042 1.00 77.50 154 THR A CA 1
ATOM 1114 C C . THR A 1 154 ? 15.876 -15.133 -4.768 1.00 77.50 154 THR A C 1
ATOM 1116 O O . THR A 1 154 ? 15.709 -15.581 -5.899 1.00 77.50 154 THR A O 1
ATOM 1119 N N . THR A 1 155 ? 14.954 -14.412 -4.124 1.00 76.31 155 THR A N 1
ATOM 1120 C CA . THR A 1 155 ? 13.618 -14.137 -4.687 1.00 76.31 155 THR A CA 1
ATOM 1121 C C . THR A 1 155 ? 13.542 -12.820 -5.453 1.00 76.31 155 THR A C 1
ATOM 1123 O O . THR A 1 155 ? 12.626 -12.636 -6.241 1.00 76.31 155 THR A O 1
ATOM 1126 N N . GLN A 1 156 ? 14.515 -11.927 -5.258 1.00 78.62 156 GLN A N 1
ATOM 1127 C CA . GLN A 1 156 ? 14.518 -10.555 -5.772 1.00 78.62 156 GLN A CA 1
ATOM 1128 C C . GLN A 1 156 ? 13.317 -9.719 -5.303 1.00 78.62 156 GLN A C 1
ATOM 1130 O O . GLN A 1 156 ? 12.936 -8.756 -5.962 1.00 78.62 156 GLN A O 1
ATOM 1135 N N . LEU A 1 157 ? 12.749 -10.065 -4.144 1.00 80.12 157 LEU A N 1
ATOM 1136 C CA . LEU A 1 157 ? 11.551 -9.444 -3.589 1.00 80.12 157 LEU A CA 1
ATOM 1137 C C . LEU A 1 157 ? 11.792 -8.906 -2.172 1.00 80.12 157 LEU A C 1
ATOM 1139 O O . LEU A 1 157 ? 12.661 -9.420 -1.454 1.00 80.12 157 LEU A O 1
ATOM 1143 N N . PRO A 1 158 ? 11.042 -7.871 -1.757 1.00 80.69 158 PRO A N 1
ATOM 1144 C CA . PRO A 1 158 ? 11.143 -7.308 -0.420 1.00 80.69 158 PRO A CA 1
ATOM 1145 C C . PRO A 1 158 ? 10.585 -8.267 0.635 1.00 80.69 158 PRO A C 1
ATOM 1147 O O . PRO A 1 158 ? 9.658 -9.038 0.378 1.00 80.69 158 PRO A O 1
ATOM 1150 N N . LEU A 1 159 ? 11.117 -8.178 1.854 1.00 79.81 159 LEU A N 1
ATOM 1151 C CA . LEU A 1 159 ? 10.549 -8.859 3.015 1.00 79.81 159 LEU A CA 1
ATOM 1152 C C . LEU A 1 159 ? 9.639 -7.909 3.796 1.00 79.81 159 LEU A C 1
ATOM 1154 O O . LEU A 1 159 ? 10.093 -6.868 4.277 1.00 79.81 159 LEU A O 1
ATOM 1158 N N . VAL A 1 160 ? 8.378 -8.305 3.971 1.00 83.81 160 VAL A N 1
ATOM 1159 C CA . VAL A 1 160 ? 7.391 -7.543 4.746 1.00 83.81 160 VAL A CA 1
ATOM 1160 C C . VAL A 1 160 ? 6.953 -8.343 5.967 1.00 83.81 160 VAL A C 1
ATOM 1162 O O . VAL A 1 160 ? 6.484 -9.478 5.848 1.00 83.81 160 VAL A O 1
ATOM 1165 N N . ASP A 1 161 ? 7.087 -7.737 7.144 1.00 85.62 161 ASP A N 1
ATOM 1166 C CA . ASP A 1 161 ? 6.529 -8.255 8.393 1.00 85.62 161 ASP A CA 1
ATOM 1167 C C . ASP A 1 161 ? 5.246 -7.500 8.722 1.00 85.62 161 ASP A C 1
ATOM 1169 O O . ASP A 1 161 ? 5.248 -6.348 9.165 1.00 85.62 161 ASP A O 1
ATOM 1173 N N . VAL A 1 162 ? 4.129 -8.171 8.478 1.00 89.38 162 VAL A N 1
ATOM 1174 C CA . VAL A 1 162 ? 2.800 -7.647 8.788 1.00 89.38 162 VAL A CA 1
ATOM 1175 C C . VAL A 1 162 ? 2.484 -7.865 10.268 1.00 89.38 162 VAL A C 1
ATOM 1177 O O . VAL A 1 162 ? 1.955 -6.989 10.942 1.00 89.38 162 VAL A O 1
ATOM 1180 N N . THR A 1 163 ? 2.841 -9.028 10.806 1.00 87.81 163 THR A N 1
ATOM 1181 C CA . THR A 1 163 ? 2.399 -9.495 12.126 1.00 87.81 163 THR A CA 1
ATOM 1182 C C . THR A 1 163 ? 2.900 -8.608 13.267 1.00 87.81 163 THR A C 1
ATOM 1184 O O . THR A 1 163 ? 2.167 -8.365 14.232 1.00 87.81 163 THR A O 1
ATOM 1187 N N . ASN A 1 164 ? 4.136 -8.117 13.156 1.00 84.81 164 ASN A N 1
ATOM 1188 C CA . ASN A 1 164 ? 4.802 -7.349 14.208 1.00 84.81 164 ASN A CA 1
ATOM 1189 C C . ASN A 1 164 ? 4.718 -5.830 14.016 1.00 84.81 164 ASN A C 1
ATOM 1191 O O . ASN A 1 164 ? 5.344 -5.082 14.771 1.00 84.81 164 ASN A O 1
ATOM 1195 N N . ALA A 1 165 ? 3.945 -5.344 13.042 1.00 85.56 165 ALA A N 1
ATOM 1196 C CA . ALA A 1 165 ? 3.790 -3.911 12.864 1.00 85.56 165 ALA A CA 1
ATOM 1197 C C . ALA A 1 165 ? 3.107 -3.251 14.092 1.00 85.56 165 ALA A C 1
ATOM 1199 O O . ALA A 1 165 ? 2.198 -3.819 14.719 1.00 85.56 165 ALA A O 1
ATOM 1200 N N . PRO A 1 166 ? 3.508 -2.016 14.453 1.00 86.88 166 PRO A N 1
ATOM 1201 C CA . PRO A 1 166 ? 3.065 -1.324 15.669 1.00 86.88 166 PRO A CA 1
ATOM 1202 C C . PRO A 1 166 ? 1.595 -0.887 15.642 1.00 86.88 166 PRO A C 1
ATOM 1204 O O . PRO A 1 166 ? 1.077 -0.370 16.634 1.00 86.88 166 PRO A O 1
ATOM 1207 N N . GLY A 1 167 ? 0.917 -1.063 14.513 1.00 89.81 167 GLY A N 1
ATOM 1208 C CA . GLY A 1 167 ? -0.444 -0.609 14.305 1.00 89.81 167 GLY A CA 1
ATOM 1209 C C . GLY A 1 167 ? -1.326 -1.652 13.653 1.00 89.81 167 GLY A C 1
ATOM 1210 O O . GLY A 1 167 ? -0.952 -2.815 13.552 1.00 89.81 167 GLY A O 1
ATOM 1211 N N . PHE A 1 168 ? -2.506 -1.214 13.247 1.00 93.00 168 PHE A N 1
ATOM 1212 C CA . PHE A 1 168 ? -3.529 -2.010 12.576 1.00 93.00 168 PHE A CA 1
ATOM 1213 C C . PHE A 1 168 ? -4.285 -1.109 11.593 1.00 93.00 168 PHE A C 1
ATOM 1215 O O . PHE A 1 168 ? -4.152 0.122 11.637 1.00 93.00 168 PHE A O 1
ATOM 1222 N N . CYS A 1 169 ? -5.085 -1.711 10.717 1.00 93.12 169 CYS A N 1
ATOM 1223 C CA . CYS A 1 169 ? -5.833 -0.976 9.708 1.00 93.12 169 CYS A CA 1
ATOM 1224 C C . CYS A 1 169 ? -7.327 -0.842 10.031 1.00 93.12 169 CYS A C 1
ATOM 1226 O O . CYS A 1 169 ? -7.908 -1.633 10.769 1.00 93.12 169 CYS A O 1
ATOM 1228 N N . GLY A 1 170 ? -7.963 0.184 9.470 1.00 92.88 170 GLY A N 1
ATOM 1229 C CA . GLY A 1 170 ? -9.415 0.318 9.446 1.00 92.88 170 GLY A CA 1
ATOM 1230 C C . GLY A 1 170 ? -9.888 0.861 8.105 1.00 92.88 170 GLY A C 1
ATOM 1231 O O . GLY A 1 170 ? -9.351 1.858 7.621 1.00 92.88 170 GLY A O 1
ATOM 1232 N N . VAL A 1 171 ? -10.916 0.236 7.535 1.00 95.12 171 VAL A N 1
ATOM 1233 C CA . VAL A 1 171 ? -11.447 0.584 6.212 1.00 95.12 171 VAL A CA 1
ATOM 1234 C C . VAL A 1 171 ? -12.630 1.550 6.331 1.00 95.12 171 VAL A C 1
ATOM 1236 O O . VAL A 1 171 ? -13.478 1.423 7.218 1.00 95.12 171 VAL A O 1
ATOM 1239 N N . VAL A 1 172 ? -12.668 2.544 5.448 1.00 94.88 172 VAL A N 1
ATOM 1240 C CA . VAL A 1 172 ? -13.832 3.389 5.162 1.00 94.88 172 VAL A CA 1
ATOM 1241 C C . VAL A 1 172 ? -14.257 3.091 3.734 1.00 94.88 172 VAL A C 1
ATOM 1243 O O . VAL A 1 172 ? -13.517 3.370 2.795 1.00 94.88 172 VAL A O 1
ATOM 1246 N N . ASP A 1 173 ? -15.450 2.536 3.595 1.00 95.12 173 ASP A N 1
ATOM 1247 C CA . ASP A 1 173 ? -16.046 2.106 2.338 1.00 95.12 173 ASP A CA 1
ATOM 1248 C C . ASP A 1 173 ? -17.344 2.881 2.049 1.00 95.12 173 ASP A C 1
ATOM 1250 O O . ASP A 1 173 ? -17.782 3.747 2.821 1.00 95.12 173 ASP A O 1
ATOM 1254 N N . ALA A 1 174 ? -17.996 2.548 0.935 1.00 93.56 174 ALA A N 1
ATOM 1255 C CA . ALA A 1 174 ? -19.259 3.158 0.526 1.00 93.56 174 ALA A CA 1
ATOM 1256 C C . ALA A 1 174 ? -20.383 3.002 1.572 1.00 93.56 174 ALA A C 1
ATOM 1258 O O . ALA A 1 174 ? -21.258 3.869 1.657 1.00 93.56 174 ALA A O 1
ATOM 1259 N N . GLY A 1 175 ? -20.349 1.935 2.378 1.00 92.69 175 GLY A N 1
ATOM 1260 C CA . GLY A 1 175 ? -21.317 1.641 3.435 1.00 92.69 175 GLY A CA 1
ATOM 1261 C C . GLY A 1 175 ? -21.071 2.344 4.776 1.00 92.69 175 GLY A C 1
ATOM 1262 O O . GLY A 1 175 ? -21.913 2.229 5.670 1.00 92.69 175 GLY A O 1
ATOM 1263 N N . HIS A 1 176 ? -19.962 3.076 4.944 1.00 92.38 176 HIS A N 1
ATOM 1264 C CA . HIS A 1 176 ? -19.545 3.594 6.254 1.00 92.38 176 HIS A CA 1
ATOM 1265 C C . HIS A 1 176 ? -20.523 4.617 6.867 1.00 92.38 176 HIS A C 1
ATOM 1267 O O . HIS A 1 176 ? -20.800 4.589 8.067 1.00 92.38 176 HIS A O 1
ATOM 1273 N N . THR A 1 177 ? -21.067 5.527 6.055 1.00 92.94 177 THR A N 1
ATOM 1274 C CA . THR A 1 177 ? -22.109 6.498 6.435 1.00 92.94 177 THR A CA 1
ATOM 1275 C C . THR A 1 177 ? -23.088 6.709 5.278 1.00 92.94 177 THR A C 1
ATOM 1277 O O . THR A 1 177 ? -22.831 6.274 4.160 1.00 92.94 177 THR A O 1
ATOM 1280 N N . ALA A 1 178 ? -24.193 7.428 5.517 1.00 92.19 178 ALA A N 1
ATOM 1281 C CA . ALA A 1 178 ? -25.193 7.713 4.482 1.00 92.19 178 ALA A CA 1
ATOM 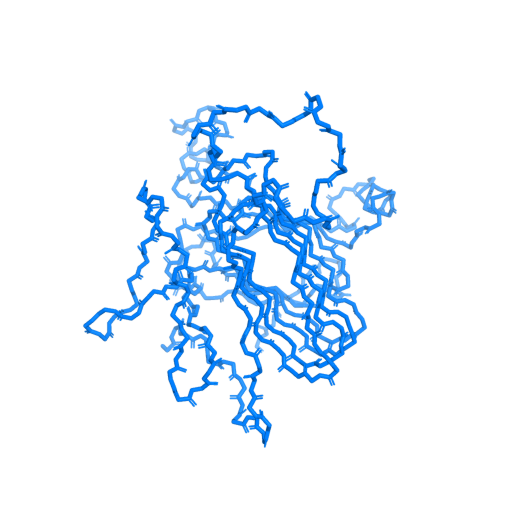1282 C C . ALA A 1 178 ? -24.632 8.458 3.251 1.00 92.19 178 ALA A C 1
ATOM 1284 O O . ALA A 1 178 ? -25.153 8.271 2.154 1.00 92.19 178 ALA A O 1
ATOM 1285 N N . ASP A 1 179 ? -23.569 9.253 3.426 1.00 94.06 179 ASP A N 1
ATOM 1286 C CA . ASP A 1 179 ? -22.976 10.077 2.363 1.00 94.06 179 ASP A CA 1
ATOM 1287 C C . ASP A 1 179 ? -21.649 9.503 1.826 1.00 94.06 179 ASP A C 1
ATOM 1289 O O . ASP A 1 179 ? -21.099 10.032 0.857 1.00 94.06 179 ASP A O 1
ATOM 1293 N N . SER A 1 180 ? -21.127 8.423 2.427 1.00 93.81 180 SER A N 1
ATOM 1294 C CA . SER A 1 180 ? -19.790 7.886 2.124 1.00 93.81 180 SER A CA 1
ATOM 1295 C C . SER A 1 180 ? -19.632 7.499 0.656 1.00 93.81 180 SER A C 1
ATOM 1297 O O . SER A 1 180 ? -18.659 7.907 0.029 1.00 93.81 180 SER A O 1
ATOM 1299 N N . ALA A 1 181 ? -20.614 6.806 0.076 1.00 94.75 181 ALA A N 1
ATOM 1300 C CA . ALA A 1 181 ? -20.595 6.437 -1.340 1.00 94.75 181 ALA A CA 1
ATOM 1301 C C . ALA A 1 181 ? -20.457 7.655 -2.275 1.00 94.75 181 ALA A C 1
ATOM 1303 O O . ALA A 1 181 ? -19.664 7.637 -3.212 1.00 94.75 181 ALA A O 1
ATOM 1304 N N . GLN A 1 182 ? -21.193 8.740 -2.007 1.00 96.38 182 GLN A N 1
ATOM 1305 C CA . GLN A 1 182 ? -21.127 9.955 -2.824 1.00 96.38 182 GLN A CA 1
ATOM 1306 C C . GLN A 1 182 ? -19.782 10.675 -2.660 1.00 96.38 182 GLN A C 1
ATOM 1308 O O . GLN A 1 182 ? -19.259 11.234 -3.623 1.00 96.38 182 GLN A O 1
ATOM 1313 N N . GLN A 1 183 ? -19.231 10.685 -1.445 1.00 95.62 183 GLN A N 1
ATOM 1314 C CA . GLN A 1 183 ? -17.948 11.322 -1.145 1.00 95.62 183 GLN A CA 1
ATOM 1315 C C . GLN A 1 183 ? -16.781 10.580 -1.800 1.00 95.62 183 GLN A C 1
ATOM 1317 O O . GLN A 1 183 ? -15.956 11.218 -2.448 1.00 95.62 183 GLN A O 1
ATOM 1322 N N . LEU A 1 184 ? -16.748 9.251 -1.687 1.00 95.69 184 LEU A N 1
ATOM 1323 C CA . LEU A 1 184 ? -15.751 8.397 -2.335 1.00 95.69 184 LEU A CA 1
ATOM 1324 C C . LEU A 1 184 ? -15.815 8.542 -3.860 1.00 95.69 184 LEU A C 1
ATOM 1326 O O . LEU A 1 184 ? -14.804 8.837 -4.495 1.00 95.69 184 LEU A O 1
ATOM 1330 N N . GLN A 1 185 ? -17.022 8.517 -4.436 1.00 95.75 185 GLN A N 1
ATOM 1331 C CA . GLN A 1 185 ? -17.214 8.771 -5.864 1.00 95.75 185 GLN A CA 1
ATOM 1332 C C . GLN A 1 185 ? -16.727 10.167 -6.291 1.00 95.75 185 GLN A C 1
ATOM 1334 O O . GLN A 1 185 ? -16.130 10.313 -7.355 1.00 95.75 185 GLN A O 1
ATOM 1339 N N . ALA A 1 186 ? -16.964 11.207 -5.484 1.00 96.31 186 ALA A N 1
ATOM 1340 C CA . ALA A 1 186 ? -16.507 12.566 -5.789 1.00 96.31 186 ALA A CA 1
ATOM 1341 C C . ALA A 1 186 ? -14.976 12.709 -5.755 1.00 96.31 186 ALA A C 1
ATOM 1343 O O . ALA A 1 186 ? -14.435 13.591 -6.422 1.00 96.31 186 ALA A O 1
ATOM 1344 N N . LEU A 1 187 ? -14.298 11.855 -4.985 1.00 94.25 187 LEU A N 1
ATOM 1345 C CA . LEU A 1 187 ? -12.841 11.774 -4.912 1.00 94.25 187 LEU A CA 1
ATOM 1346 C C . LEU A 1 187 ? -12.246 10.784 -5.920 1.00 94.25 187 LEU A C 1
ATOM 1348 O O . LEU A 1 187 ? -11.028 10.753 -6.057 1.00 94.25 187 LEU A O 1
ATOM 1352 N N . ASN A 1 188 ? -13.087 10.032 -6.640 1.00 96.25 188 ASN A N 1
ATOM 1353 C CA . ASN A 1 188 ? -12.677 8.927 -7.504 1.00 96.25 188 ASN A CA 1
ATOM 1354 C C . ASN A 1 188 ? -11.834 7.889 -6.740 1.00 96.25 188 ASN A C 1
ATOM 1356 O O . ASN A 1 188 ? -10.722 7.568 -7.146 1.00 96.25 188 ASN A O 1
ATOM 1360 N N . LEU A 1 189 ? -12.364 7.430 -5.604 1.00 96.62 189 LEU A N 1
ATOM 1361 C CA . LEU A 1 189 ? -11.770 6.410 -4.740 1.00 96.62 189 LEU A CA 1
ATOM 1362 C C . LEU A 1 189 ? -12.800 5.322 -4.448 1.00 96.62 1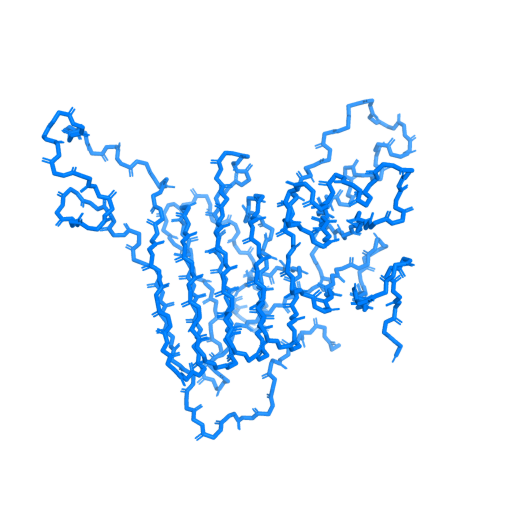89 LEU A C 1
ATOM 1364 O O . LEU A 1 189 ? -13.992 5.622 -4.346 1.00 96.62 189 LEU A O 1
ATOM 1368 N N . ASP A 1 190 ? -12.325 4.103 -4.220 1.00 96.31 190 ASP A N 1
ATOM 1369 C CA . ASP A 1 190 ? -13.165 2.987 -3.776 1.00 96.31 190 ASP A CA 1
ATOM 1370 C C . ASP A 1 190 ? -13.176 2.892 -2.252 1.00 96.31 190 ASP A C 1
ATOM 1372 O O . ASP A 1 190 ? -14.228 2.719 -1.633 1.00 96.31 190 ASP A O 1
ATOM 1376 N N . HIS A 1 191 ? -12.006 3.082 -1.635 1.00 96.50 191 HIS A N 1
ATOM 1377 C CA . HIS A 1 191 ? -11.816 2.948 -0.196 1.00 96.50 191 HIS A CA 1
ATOM 1378 C C . HIS A 1 191 ? -10.840 3.993 0.348 1.00 96.50 191 HIS A C 1
ATOM 1380 O O . HIS A 1 191 ? -9.919 4.445 -0.331 1.00 96.50 191 HIS A O 1
ATOM 1386 N N . LEU A 1 192 ? -10.999 4.329 1.629 1.00 95.81 192 LEU A N 1
ATOM 1387 C CA . LEU A 1 192 ? -9.901 4.868 2.430 1.00 95.81 192 LEU A CA 1
ATOM 1388 C C . LEU A 1 192 ? -9.470 3.805 3.427 1.00 95.81 192 LEU A C 1
ATOM 1390 O O . LEU A 1 192 ? -10.288 3.322 4.215 1.00 95.81 192 LEU A O 1
ATOM 1394 N N . VAL A 1 193 ? -8.183 3.490 3.455 1.00 95.50 193 VAL A N 1
ATOM 1395 C CA . VAL A 1 193 ? -7.606 2.633 4.489 1.00 95.50 193 VAL A CA 1
ATOM 1396 C C . VAL A 1 193 ? -6.816 3.506 5.440 1.00 95.50 193 VAL A C 1
ATOM 1398 O O . VAL A 1 193 ? -5.960 4.285 5.039 1.00 95.50 193 VAL A O 1
ATOM 1401 N N . ARG A 1 194 ? -7.131 3.410 6.726 1.00 92.50 194 ARG A N 1
ATOM 1402 C CA . ARG A 1 194 ? -6.469 4.185 7.773 1.00 92.50 194 ARG A CA 1
ATOM 1403 C C . ARG A 1 194 ? -5.578 3.271 8.582 1.00 92.50 194 ARG A C 1
ATOM 1405 O O . ARG A 1 194 ? -6.061 2.271 9.109 1.00 92.50 194 ARG A O 1
ATOM 1412 N N . PHE A 1 195 ? -4.315 3.642 8.719 1.00 91.44 195 PHE A N 1
ATOM 1413 C CA . PHE A 1 195 ? -3.405 3.006 9.656 1.00 91.44 195 PHE A CA 1
ATOM 1414 C C . PHE A 1 195 ? -3.439 3.740 10.995 1.00 91.44 195 PHE A C 1
ATOM 1416 O O . PHE A 1 195 ? -3.429 4.971 11.042 1.00 91.44 195 PHE A O 1
ATOM 1423 N N . PHE A 1 196 ? -3.469 2.978 12.083 1.00 90.00 196 PHE A N 1
ATOM 1424 C CA . PHE A 1 196 ? -3.488 3.494 13.445 1.00 90.00 196 PHE A CA 1
ATOM 1425 C C . PHE A 1 196 ? -2.382 2.841 14.255 1.00 90.00 196 PHE A C 1
ATOM 1427 O O . PHE A 1 196 ? -2.277 1.616 14.273 1.00 90.00 196 PHE A O 1
ATOM 1434 N N . LEU A 1 197 ? -1.631 3.633 15.016 1.00 89.12 197 LEU A N 1
ATOM 1435 C CA . LEU A 1 197 ? -0.744 3.073 16.033 1.00 89.12 197 LEU A CA 1
ATOM 1436 C C . LEU A 1 197 ? -1.568 2.477 17.187 1.00 89.12 197 LEU A C 1
ATOM 1438 O O . LEU A 1 197 ? -2.447 3.143 17.745 1.00 89.12 197 LEU A O 1
ATOM 1442 N N . ARG A 1 198 ? -1.288 1.213 17.526 1.00 90.38 198 ARG A N 1
ATOM 1443 C CA . ARG A 1 198 ? -2.103 0.399 18.441 1.00 90.38 198 ARG A CA 1
ATOM 1444 C C . ARG A 1 198 ? -2.162 1.001 19.840 1.00 90.38 198 ARG A C 1
ATOM 1446 O O . ARG A 1 198 ? -3.253 1.266 20.332 1.00 90.38 198 ARG A O 1
ATOM 1453 N N . GLU A 1 199 ? -1.005 1.311 20.423 1.00 88.06 199 GLU A N 1
ATOM 1454 C CA . GLU A 1 199 ? -0.909 1.866 21.781 1.00 88.06 199 GLU A CA 1
ATOM 1455 C C . GLU A 1 199 ? -1.700 3.175 21.925 1.00 88.06 199 GLU A C 1
ATOM 1457 O O . GLU A 1 199 ? -2.492 3.337 22.851 1.00 88.06 199 GLU A O 1
ATOM 1462 N N . GLN A 1 200 ? -1.554 4.102 20.974 1.00 87.69 200 GLN A N 1
ATOM 1463 C CA . GLN A 1 200 ? -2.250 5.390 21.003 1.00 87.69 200 GLN A CA 1
ATOM 1464 C C . GLN A 1 200 ? -3.762 5.219 20.812 1.00 87.69 200 GLN A C 1
ATOM 1466 O O . GLN A 1 200 ? -4.556 5.913 21.455 1.00 87.69 200 GLN A O 1
ATOM 1471 N N . ALA A 1 201 ? -4.177 4.294 19.942 1.00 88.00 201 ALA A N 1
ATOM 1472 C CA . ALA A 1 201 ? -5.586 3.984 19.737 1.00 88.00 201 ALA A CA 1
ATOM 1473 C C . ALA A 1 201 ? -6.218 3.323 20.975 1.00 88.00 201 ALA A C 1
ATOM 1475 O O . ALA A 1 201 ? -7.374 3.613 21.289 1.00 88.00 201 ALA A O 1
ATOM 1476 N N . ASP A 1 202 ? -5.482 2.462 21.679 1.00 89.50 202 ASP A N 1
ATOM 1477 C CA . ASP A 1 202 ? -5.935 1.798 22.905 1.00 89.50 202 ASP A CA 1
ATOM 1478 C C . ASP A 1 202 ? -6.054 2.789 24.068 1.00 89.50 202 ASP A C 1
ATOM 1480 O O . ASP A 1 202 ? -7.110 2.859 24.701 1.00 89.50 202 ASP A O 1
ATOM 1484 N N . SER A 1 203 ? -5.042 3.634 24.298 1.00 88.88 203 SER A N 1
ATOM 1485 C CA . SER A 1 203 ? -5.102 4.671 25.338 1.00 88.88 203 SER A CA 1
ATOM 1486 C C . SER A 1 203 ? -6.224 5.684 25.092 1.00 88.88 203 SER A C 1
ATOM 1488 O O . SER A 1 203 ? -6.865 6.139 26.043 1.00 88.88 203 SER A O 1
ATOM 1490 N N . PHE A 1 204 ? -6.512 6.035 23.832 1.00 88.31 204 PHE A N 1
ATOM 1491 C CA . PHE A 1 204 ? -7.662 6.889 23.513 1.00 88.31 204 PHE A CA 1
ATOM 1492 C C . PHE A 1 204 ? -8.992 6.186 23.824 1.00 88.31 204 PHE A C 1
ATOM 1494 O O . PHE A 1 204 ? -9.853 6.763 24.489 1.00 88.31 204 PHE A O 1
ATOM 1501 N N . ALA A 1 205 ? -9.153 4.924 23.411 1.00 87.69 205 ALA A N 1
ATOM 1502 C CA . ALA A 1 205 ? -10.368 4.146 23.667 1.00 87.69 205 ALA A CA 1
ATOM 1503 C C . ALA A 1 205 ? -10.615 3.893 25.166 1.00 87.69 205 ALA A C 1
ATOM 1505 O O . ALA A 1 205 ? -11.762 3.896 25.616 1.00 87.69 205 ALA A O 1
ATOM 1506 N N . ALA A 1 206 ? -9.546 3.726 25.948 1.00 90.88 206 ALA A N 1
ATOM 1507 C CA . ALA A 1 206 ? -9.598 3.584 27.401 1.00 90.88 206 ALA A CA 1
ATOM 1508 C C . ALA A 1 206 ? -9.864 4.913 28.141 1.00 90.88 206 ALA A C 1
ATOM 1510 O O . ALA A 1 206 ? -10.079 4.912 29.355 1.00 90.88 206 ALA A O 1
ATOM 1511 N N . GLY A 1 207 ? -9.863 6.051 27.436 1.00 89.88 207 GLY A N 1
ATOM 1512 C CA . GLY A 1 207 ? -10.002 7.383 28.030 1.00 89.88 207 GLY A CA 1
ATOM 1513 C C . GLY A 1 207 ? -8.772 7.841 28.821 1.00 89.88 207 GLY A C 1
ATOM 1514 O O . GLY A 1 207 ? -8.863 8.798 29.590 1.00 89.88 207 GLY A O 1
ATOM 1515 N N . GLU A 1 208 ? -7.629 7.173 28.646 1.00 91.69 208 GLU A N 1
ATOM 1516 C CA . GLU A 1 208 ? -6.343 7.528 29.263 1.00 91.69 208 GLU A CA 1
ATOM 1517 C C . GLU A 1 208 ? -5.737 8.780 28.623 1.00 91.69 208 GLU A C 1
ATOM 1519 O O . GLU A 1 208 ? -5.010 9.530 29.276 1.00 91.69 208 GLU A O 1
ATOM 1524 N N . GLN A 1 209 ? -6.093 9.047 27.364 1.00 85.88 209 GLN A N 1
ATOM 1525 C CA . GLN A 1 209 ? -5.832 10.313 26.693 1.00 85.88 209 GLN A CA 1
ATOM 1526 C C . GLN A 1 209 ? -7.104 10.892 26.071 1.00 85.88 209 GLN A C 1
ATOM 1528 O O . GLN A 1 209 ? -7.949 10.175 25.543 1.00 85.88 209 GLN A O 1
ATOM 1533 N N . THR A 1 210 ? -7.237 12.218 26.128 1.00 80.56 210 THR A N 1
ATOM 1534 C CA . THR A 1 210 ? -8.367 12.956 25.534 1.00 80.56 210 THR A CA 1
ATOM 1535 C C . THR A 1 210 ? -8.076 13.445 24.121 1.00 80.56 210 THR A C 1
ATOM 1537 O O . THR A 1 210 ? -9.001 13.743 23.368 1.00 80.56 210 THR A O 1
ATOM 1540 N N . ALA A 1 211 ? -6.793 13.556 23.770 1.00 75.75 211 ALA A N 1
ATOM 1541 C CA . ALA A 1 211 ? -6.357 13.895 22.432 1.00 75.75 211 ALA A CA 1
ATOM 1542 C C . ALA A 1 211 ? -6.321 12.626 21.588 1.00 75.75 211 ALA A C 1
ATOM 1544 O O . ALA A 1 211 ? -5.657 11.653 21.935 1.00 75.75 211 ALA A O 1
ATOM 1545 N N . ASP A 1 212 ? -7.005 12.673 20.457 1.00 69.00 212 ASP A N 1
ATOM 1546 C CA . ASP A 1 212 ? -7.006 11.606 19.473 1.00 69.00 212 ASP A CA 1
ATOM 1547 C C . ASP A 1 212 ? -5.766 11.708 18.564 1.00 69.00 212 ASP A C 1
ATOM 1549 O O . ASP A 1 212 ? -5.856 11.914 17.353 1.00 69.00 212 ASP A O 1
ATOM 1553 N N . ASN A 1 213 ? -4.591 11.669 19.197 1.00 67.62 213 ASN A N 1
ATOM 1554 C CA . ASN A 1 213 ? -3.276 11.855 18.579 1.00 67.62 213 ASN A CA 1
ATOM 1555 C C . ASN A 1 213 ? -2.674 10.550 18.038 1.00 67.62 213 ASN A C 1
ATOM 1557 O O . ASN A 1 213 ? -1.497 10.539 17.677 1.00 67.62 213 ASN A O 1
ATOM 1561 N N . GLY A 1 214 ? -3.449 9.458 18.009 1.00 65.25 214 GLY A N 1
ATOM 1562 C CA . GLY A 1 214 ? -3.048 8.263 17.285 1.00 65.25 214 GLY A CA 1
ATOM 1563 C C . GLY A 1 214 ? -2.772 8.679 15.852 1.00 65.25 214 GLY A C 1
ATOM 1564 O O . GLY A 1 214 ? -3.668 9.196 15.185 1.00 65.25 214 GLY A O 1
ATOM 1565 N N . LEU A 1 215 ? -1.515 8.549 15.426 1.00 62.91 215 LEU A N 1
ATOM 1566 C CA . LEU A 1 215 ? -1.118 8.863 14.065 1.00 62.91 215 LEU A CA 1
ATOM 1567 C C . LEU A 1 215 ? -2.062 8.110 13.121 1.00 62.91 215 LEU A C 1
ATOM 1569 O O . LEU A 1 215 ? -2.144 6.883 13.182 1.00 62.91 215 LEU A O 1
ATOM 1573 N N . ARG A 1 216 ? -2.796 8.874 12.311 1.00 73.88 216 ARG A N 1
ATOM 1574 C CA . ARG A 1 216 ? -3.696 8.378 11.275 1.00 73.88 216 ARG A CA 1
ATOM 1575 C C . ARG A 1 216 ? -3.096 8.729 9.939 1.00 73.88 216 ARG A C 1
ATOM 1577 O O . ARG A 1 216 ? -3.286 9.845 9.460 1.00 73.88 216 ARG A O 1
ATOM 1584 N N . GLN A 1 217 ? -2.413 7.764 9.361 1.00 86.44 217 GLN A N 1
ATOM 1585 C CA . GLN A 1 217 ? -2.061 7.840 7.959 1.00 86.44 217 GLN A CA 1
ATOM 1586 C C . GLN A 1 217 ? -3.211 7.256 7.156 1.00 86.44 217 GLN A C 1
ATOM 1588 O O . GLN A 1 217 ? -3.802 6.246 7.553 1.00 86.44 217 GLN A O 1
ATOM 1593 N N . THR A 1 218 ? -3.599 7.964 6.102 1.00 90.62 218 THR A N 1
ATOM 1594 C CA . THR A 1 218 ? -4.719 7.559 5.256 1.00 90.62 218 THR A CA 1
ATOM 1595 C C . THR A 1 218 ? -4.198 7.243 3.874 1.00 90.62 218 THR A C 1
ATOM 1597 O O . THR A 1 218 ? -3.657 8.112 3.200 1.00 90.62 218 THR A O 1
ATOM 1600 N N . MET A 1 219 ? -4.417 6.005 3.470 1.00 94.75 219 MET A N 1
ATOM 1601 C CA . MET A 1 219 ? -4.164 5.505 2.139 1.00 94.75 219 MET A CA 1
ATOM 1602 C C . MET A 1 219 ? -5.452 5.653 1.331 1.00 94.75 219 MET A C 1
ATOM 1604 O O . MET A 1 219 ? -6.509 5.138 1.718 1.00 94.75 219 MET A O 1
ATOM 1608 N N . HIS A 1 220 ? -5.370 6.402 0.238 1.00 96.75 220 HIS A N 1
ATOM 1609 C CA . HIS A 1 220 ? -6.469 6.630 -0.692 1.00 96.75 220 HIS A CA 1
ATOM 1610 C C . HIS A 1 220 ? -6.410 5.551 -1.760 1.00 96.75 220 HIS A C 1
ATOM 1612 O O . HIS A 1 220 ? -5.457 5.541 -2.536 1.00 96.75 220 HIS A O 1
ATOM 1618 N N . LEU A 1 221 ? -7.384 4.642 -1.767 1.00 98.00 221 LEU A N 1
ATOM 1619 C CA . LEU A 1 221 ? -7.350 3.478 -2.642 1.00 98.00 221 LEU A CA 1
ATOM 1620 C C . LEU A 1 221 ? -8.326 3.609 -3.790 1.00 98.00 221 LEU A C 1
ATOM 1622 O O . LEU A 1 221 ? -9.478 4.029 -3.615 1.00 98.00 221 LEU A O 1
ATOM 1626 N N . ARG A 1 222 ? -7.862 3.146 -4.935 1.00 97.88 222 ARG A N 1
ATOM 1627 C CA . ARG A 1 222 ? -8.654 2.933 -6.124 1.00 97.88 222 ARG A CA 1
ATOM 1628 C C . ARG A 1 222 ? -8.180 1.663 -6.817 1.00 97.88 222 ARG A C 1
ATOM 1630 O O . ARG A 1 222 ? -6.978 1.443 -6.862 1.00 97.88 222 ARG A O 1
ATOM 1637 N N . ASP A 1 223 ? -9.120 0.884 -7.343 1.00 98.19 223 ASP A N 1
ATOM 1638 C CA . ASP A 1 223 ? -8.839 -0.322 -8.116 1.00 98.19 223 ASP A CA 1
ATOM 1639 C C . ASP A 1 223 ? -7.862 -1.236 -7.319 1.00 98.19 223 ASP A C 1
ATOM 1641 O O . ASP A 1 223 ? -6.760 -1.506 -7.760 1.00 98.19 223 ASP A O 1
ATOM 1645 N N . ILE A 1 224 ? -8.215 -1.566 -6.058 1.00 98.44 224 ILE A N 1
ATOM 1646 C CA . ILE A 1 224 ? -7.477 -2.488 -5.164 1.00 98.44 224 ILE A CA 1
ATOM 1647 C C . ILE A 1 224 ? -8.455 -3.515 -4.586 1.00 98.44 224 ILE A C 1
ATOM 1649 O O . ILE A 1 224 ? -9.375 -3.146 -3.843 1.00 98.44 224 ILE A O 1
ATOM 1653 N N . GLU A 1 225 ? -8.222 -4.799 -4.849 1.00 98.19 225 GLU A N 1
ATOM 1654 C CA . GLU A 1 225 ? -9.119 -5.899 -4.477 1.00 98.19 225 GLU A CA 1
ATOM 1655 C C . GLU A 1 225 ? -8.862 -6.410 -3.062 1.00 98.19 225 GLU A C 1
ATOM 1657 O O . GLU A 1 225 ? -9.805 -6.792 -2.364 1.00 98.19 225 GLU A O 1
ATOM 1662 N N . PHE A 1 226 ? -7.605 -6.421 -2.612 1.00 98.31 226 PHE A N 1
ATOM 1663 C CA . PHE A 1 226 ? -7.232 -7.063 -1.354 1.00 98.31 226 PHE A CA 1
ATOM 1664 C C . PHE A 1 226 ? -6.409 -6.161 -0.440 1.00 98.31 226 PHE A C 1
ATOM 1666 O O . PHE A 1 226 ? -5.510 -5.437 -0.861 1.00 98.31 226 PHE A O 1
ATOM 1673 N N . LEU A 1 227 ? -6.684 -6.254 0.860 1.00 98.06 227 LEU A N 1
ATOM 1674 C CA . LEU A 1 227 ? -5.915 -5.589 1.907 1.00 98.06 227 LEU A CA 1
ATOM 1675 C C . LEU A 1 227 ? -5.358 -6.621 2.876 1.00 98.06 227 LEU A C 1
ATOM 1677 O O . LEU A 1 227 ? -6.117 -7.355 3.503 1.00 98.06 227 LEU A O 1
ATOM 1681 N N . VAL A 1 228 ? -4.042 -6.618 3.056 1.00 97.31 228 VAL A N 1
ATOM 1682 C CA . VAL A 1 228 ? -3.346 -7.395 4.081 1.00 97.31 228 VAL A CA 1
ATOM 1683 C C . VAL A 1 228 ? -2.788 -6.430 5.113 1.00 97.31 228 VAL A C 1
ATOM 1685 O O . VAL A 1 228 ? -2.000 -5.541 4.792 1.00 97.31 228 VAL A O 1
ATOM 1688 N N . CYS A 1 229 ? -3.191 -6.585 6.369 1.00 94.31 229 CYS A N 1
ATOM 1689 C CA . CYS A 1 229 ? -2.745 -5.705 7.436 1.00 94.31 229 CYS A CA 1
ATOM 1690 C C . CYS A 1 229 ? -2.596 -6.443 8.773 1.00 94.31 229 CYS A C 1
ATOM 1692 O O . CYS A 1 229 ? -3.054 -7.577 8.934 1.00 94.31 229 CYS A O 1
ATOM 1694 N N . PRO A 1 230 ? -1.935 -5.830 9.761 1.00 92.25 230 PRO A N 1
ATOM 1695 C CA . PRO A 1 230 ? -1.843 -6.400 11.093 1.00 92.25 230 PRO A CA 1
ATOM 1696 C C . PRO A 1 230 ? -3.205 -6.308 11.779 1.00 92.25 230 PRO A C 1
ATOM 1698 O O . PRO A 1 230 ? -3.860 -5.263 11.741 1.00 92.25 230 PRO A O 1
ATOM 1701 N N . SER A 1 231 ? -3.596 -7.369 12.479 1.00 92.81 231 SER A N 1
ATOM 1702 C CA . SER A 1 231 ? -4.818 -7.368 13.287 1.00 92.81 231 SER A CA 1
ATOM 1703 C C . SER A 1 231 ? -4.787 -6.299 14.389 1.00 92.81 231 SER A C 1
ATOM 1705 O O . SER A 1 231 ? -3.724 -5.922 14.912 1.00 92.81 231 SER A O 1
ATOM 1707 N N . ARG A 1 232 ? -5.980 -5.845 14.805 1.00 91.25 232 ARG A N 1
ATOM 1708 C CA . ARG A 1 232 ? -6.139 -4.892 15.919 1.00 91.25 232 ARG A CA 1
ATOM 1709 C C . ARG A 1 232 ? -5.436 -5.366 17.192 1.00 91.25 232 ARG A C 1
ATOM 1711 O O . ARG A 1 232 ? -4.714 -4.577 17.796 1.00 91.25 232 ARG A O 1
ATOM 1718 N N . ASP A 1 233 ? -5.588 -6.641 17.541 1.00 90.31 233 ASP A N 1
ATOM 1719 C CA . ASP A 1 233 ? -5.009 -7.233 18.755 1.00 90.31 233 ASP A CA 1
ATOM 1720 C C . ASP A 1 233 ? -3.494 -7.503 18.635 1.00 90.31 233 ASP A C 1
ATOM 1722 O O . ASP A 1 233 ? -2.812 -7.679 19.645 1.00 90.31 233 ASP A O 1
ATOM 1726 N N . GLY A 1 234 ? -2.948 -7.471 17.413 1.00 88.19 234 GLY A N 1
ATOM 1727 C CA . GLY A 1 234 ? -1.545 -7.763 17.119 1.00 88.19 234 GLY A CA 1
ATOM 1728 C C . GLY A 1 234 ? -1.222 -9.260 17.114 1.00 88.19 234 GLY A C 1
ATOM 1729 O O . GLY A 1 234 ? -2.004 -10.097 17.562 1.00 88.19 234 GLY A O 1
ATOM 1730 N N . GLY A 1 235 ? -0.054 -9.622 16.574 1.00 86.81 235 GLY A N 1
ATOM 1731 C CA . GLY A 1 235 ? 0.405 -11.019 16.557 1.00 86.81 235 GLY A CA 1
ATOM 1732 C C . GLY A 1 235 ? -0.335 -11.931 15.569 1.00 86.81 235 GLY A C 1
ATOM 1733 O O . GLY A 1 235 ? -0.098 -13.137 15.560 1.00 86.81 235 GLY A O 1
ATOM 1734 N N . ALA A 1 236 ? -1.201 -11.365 14.727 1.00 91.62 236 ALA A N 1
ATOM 1735 C CA . ALA A 1 236 ? -1.866 -12.052 13.627 1.00 91.62 236 ALA A CA 1
ATOM 1736 C C . ALA A 1 236 ? -2.056 -11.116 12.426 1.00 91.62 236 ALA A C 1
ATOM 1738 O O . ALA A 1 236 ? -2.129 -9.893 12.590 1.00 91.62 236 ALA A O 1
ATOM 1739 N N . ILE A 1 237 ? -2.177 -11.721 11.245 1.00 93.50 237 ILE A N 1
ATOM 1740 C CA . ILE A 1 237 ? -2.469 -11.058 9.972 1.00 93.50 237 ILE A CA 1
ATOM 1741 C C . ILE A 1 237 ? -3.979 -11.080 9.733 1.00 93.50 237 ILE A C 1
ATOM 1743 O O . ILE A 1 237 ? -4.636 -12.092 9.976 1.00 93.50 237 ILE A O 1
ATOM 1747 N N . GLU A 1 238 ? -4.510 -9.970 9.238 1.00 94.06 238 GLU A N 1
ATOM 1748 C CA . GLU A 1 238 ? -5.867 -9.836 8.726 1.00 94.06 238 GLU A CA 1
ATOM 1749 C C . GLU A 1 238 ? -5.798 -9.597 7.214 1.00 94.06 238 GLU A C 1
ATOM 1751 O O . GLU A 1 238 ? -5.054 -8.732 6.753 1.00 94.06 238 GLU A O 1
ATOM 1756 N N . ALA A 1 239 ? -6.544 -10.390 6.447 1.00 96.06 239 ALA A N 1
ATOM 1757 C CA . ALA A 1 239 ? -6.665 -10.251 5.001 1.00 96.06 239 ALA A CA 1
ATOM 1758 C C . ALA A 1 239 ? -8.137 -10.013 4.647 1.00 96.06 239 ALA A C 1
ATOM 1760 O O . ALA A 1 239 ? -9.006 -10.776 5.076 1.00 96.06 239 ALA A O 1
ATOM 1761 N N . LEU A 1 240 ? -8.415 -8.948 3.900 1.00 97.25 240 LEU A N 1
ATOM 1762 C CA . LEU A 1 240 ? -9.762 -8.489 3.571 1.00 97.25 240 LEU A CA 1
ATOM 1763 C C . LEU A 1 240 ? -9.954 -8.429 2.054 1.00 97.25 240 LEU A C 1
ATOM 1765 O O . LEU A 1 240 ? -9.097 -7.911 1.343 1.00 97.25 240 LEU A O 1
ATOM 1769 N N . ASP A 1 241 ? -11.105 -8.911 1.596 1.00 97.69 241 ASP A N 1
ATOM 1770 C CA . ASP A 1 241 ? -11.657 -8.690 0.260 1.00 97.69 241 ASP A CA 1
ATOM 1771 C C . ASP A 1 241 ? -12.381 -7.337 0.233 1.00 97.69 241 ASP A C 1
ATOM 1773 O O . ASP A 1 241 ? -13.441 -7.171 0.856 1.00 97.69 241 ASP A O 1
ATOM 1777 N N . LEU A 1 242 ? -11.786 -6.374 -0.472 1.00 97.44 242 LEU A N 1
ATOM 1778 C CA . LEU A 1 242 ? -12.294 -5.019 -0.675 1.00 97.44 242 LEU A CA 1
ATOM 1779 C C . LEU A 1 242 ? -13.287 -4.920 -1.843 1.00 97.44 242 LEU A C 1
ATOM 1781 O O . LEU A 1 242 ? -13.918 -3.882 -2.011 1.00 97.44 242 LEU A O 1
ATOM 1785 N N . THR A 1 243 ? -13.523 -5.984 -2.616 1.00 95.56 243 THR A N 1
ATOM 1786 C CA . THR A 1 243 ? -14.543 -5.978 -3.689 1.00 95.56 243 THR A CA 1
ATOM 1787 C C . THR A 1 243 ? -15.978 -5.966 -3.144 1.00 95.56 243 THR A C 1
ATOM 1789 O O . THR A 1 243 ? -16.959 -5.827 -3.883 1.00 95.56 243 THR A O 1
ATOM 1792 N N . THR A 1 244 ? -16.117 -6.097 -1.822 1.00 93.56 244 THR A N 1
ATOM 1793 C CA . THR A 1 244 ? -17.383 -6.120 -1.094 1.00 93.56 244 THR A CA 1
ATOM 1794 C C . THR A 1 244 ? -17.503 -4.934 -0.137 1.00 93.56 244 THR A C 1
ATOM 1796 O O . THR A 1 244 ? -16.523 -4.440 0.409 1.00 93.56 244 THR A O 1
ATOM 1799 N N . SER A 1 245 ? -18.739 -4.478 0.093 1.00 90.56 245 SER A N 1
ATOM 1800 C CA . SER A 1 245 ? -19.058 -3.408 1.045 1.00 90.56 245 SER A CA 1
ATOM 1801 C C . SER A 1 245 ? -20.143 -3.899 2.022 1.00 90.56 245 SER A C 1
ATOM 1803 O O . SER A 1 245 ? -21.279 -4.138 1.590 1.00 90.56 245 SER A O 1
ATOM 1805 N N . PRO A 1 246 ? -19.831 -4.098 3.322 1.00 92.62 246 PRO A N 1
ATOM 1806 C CA . PRO A 1 246 ? -18.512 -3.921 3.940 1.00 92.62 246 PRO A CA 1
ATOM 1807 C C . PRO A 1 246 ? -17.496 -4.987 3.485 1.00 92.62 246 PRO A C 1
ATOM 1809 O O . PRO A 1 246 ? -17.930 -6.088 3.135 1.00 92.62 246 PRO A O 1
ATOM 1812 N N . PRO A 1 247 ? -16.181 -4.695 3.558 1.00 95.38 247 PRO A N 1
ATOM 1813 C CA . PRO A 1 247 ? -15.133 -5.669 3.266 1.00 95.38 247 PRO A CA 1
ATOM 1814 C C . PRO A 1 247 ? -15.271 -6.951 4.085 1.00 95.38 247 PRO A C 1
ATOM 1816 O O . PRO A 1 247 ? -15.661 -6.908 5.260 1.00 95.38 247 PRO A O 1
ATOM 1819 N N . THR A 1 248 ? -14.918 -8.090 3.489 1.00 95.50 248 THR A N 1
ATOM 1820 C CA . THR A 1 248 ? -15.042 -9.402 4.145 1.00 95.50 248 THR A CA 1
ATOM 1821 C C . THR A 1 248 ? -13.691 -10.071 4.389 1.00 95.50 248 THR A C 1
ATOM 1823 O O . THR A 1 248 ? -12.822 -9.992 3.528 1.00 95.50 248 THR A O 1
ATOM 1826 N N . PRO A 1 249 ? -13.492 -10.763 5.526 1.00 94.75 249 PRO A N 1
ATOM 1827 C CA . PRO A 1 249 ? -12.270 -11.527 5.753 1.00 94.75 249 PRO A CA 1
ATOM 1828 C C . PRO A 1 249 ? -12.086 -12.677 4.759 1.00 94.75 249 PRO A C 1
ATOM 1830 O O . PRO A 1 249 ? -13.015 -13.457 4.521 1.00 94.75 249 PRO A O 1
ATOM 1833 N N . LEU A 1 250 ? -10.863 -12.820 4.253 1.00 89.94 250 LEU A N 1
ATOM 1834 C CA . LEU A 1 250 ? -10.405 -13.992 3.514 1.00 89.94 250 LEU A CA 1
ATOM 1835 C C . LEU A 1 250 ? -10.035 -15.088 4.527 1.00 89.94 250 LEU A C 1
ATOM 1837 O O . LEU A 1 250 ? -9.141 -14.896 5.351 1.00 89.94 250 LEU A O 1
ATOM 1841 N N . ASN A 1 251 ? -10.763 -16.210 4.510 1.00 69.81 251 ASN A N 1
ATOM 1842 C CA . ASN A 1 251 ? -10.534 -17.353 5.411 1.00 69.81 251 ASN A CA 1
ATOM 1843 C C . ASN A 1 251 ? -9.576 -18.386 4.820 1.00 69.81 251 ASN A C 1
ATOM 1845 O O . ASN A 1 251 ? -9.655 -18.608 3.591 1.00 69.81 251 ASN A O 1
#

pLDDT: mean 79.62, std 18.81, range [35.03, 98.69]